Protein AF-A0A4R2FDM8-F1 (afdb_monomer_lite)

pLDDT: mean 83.02, std 15.85, range [23.86, 98.38]

Organism: NCBI:txid552357

Sequence (326 aa):
MRVVHFGVEFAPSISSRLNMTLAYHEELVYHANFDEIKNDFCYARYLIFSASNIPNDKVHFFNNTFKKTDDLTHTIDNIKTQQLKSAFKILYAIFDKIAYFISHFFNLNDIDKDKQISFENLFKKPNSGKGNKEWKPHDKLKDSKNQFIHALFYILKDLRDIKDQESVSDWLNPDLVKICEIRNYIEHRSFKIIDSLYSDLVFSEVIQQNEIRHLTDKRKKYNCELIALYPEVNKQKGTDKHIELIEKKEQLEKQIQHIDNQLYEKEKCSKHTLIMSDKDFTTQLMTLAELVRNSIIYLSFSIEFDEQKKPPKDERLVWHREVPRK

InterPro domains:
  IPR040826 LA2681-like HEPN domain [PF18733] (27-218)

Radius of gyration: 28.69 Å; chains: 1; bounding box: 82×40×85 Å

Secondary structure (DSSP, 8-state):
------S-------EEE--TTS-HHHHTHHHHHHHHHHHHHHHHHHHHHHHHTS-TT---GGGGGS-----SS-B--SHHHHHHHHHHHHHHHHHHHHHHHHHHHTT-S-GGGGGG--TTTTTBPPP-STT--S--B-HHHHT---HHHHHHHHHHHHHS--TTSS-GGGTS-HHHHHHHHHHHHHHHSEEEEE-GGGHHHHT--HHHHHHHHHHHHHHHHHHHHHHHHHHHHHHTTTSHHHHHHHHHHHHHHHHHHHHHHHHHHHHHHHTTEEEEEHHHHHHHHHHHHHHHHHHHHHHHHHHHHHHTTS-S--SS-EEE--PPP-

Foldseek 3Di:
DPPDPPDLPDQAFFWDFDDPVDDPCRVCVLVVLLVVLVVLLVQLVVLLVVLVPDDLPDADPVNVPDDDDDPVQQFSDHPSVVSLLSSLLSLQVSLQSLQLSCCVLVVQDDPVCSVVGGNLCSQFDPDPDPDDPAGDGRPCLVPDPQVLSVVSVVLSVLLDQNPRDPGCVVVRDPLNPVSVVQNCCSPPFAETAHAPVCVCVNPVCVVVVVVLVVLVVVLVVLVVVLVVLVVVLVVQPPHPVNVVSVVVNVVSVVSNVVSVVVNVVVVVVVVRYDYYYPVSSSVSSVVSSVSSSSSSNSSSSSSNVVSVVPDPDDVGDIDRDDDDDD

Structure (mmCIF, N/CA/C/O backbone):
data_AF-A0A4R2FDM8-F1
#
_entry.id   AF-A0A4R2FDM8-F1
#
loop_
_atom_site.group_PDB
_atom_site.id
_atom_site.type_symbol
_atom_site.label_atom_id
_atom_site.label_alt_id
_atom_site.label_comp_id
_atom_site.label_asym_id
_atom_site.label_entity_id
_atom_site.label_seq_id
_atom_site.pdbx_PDB_ins_code
_atom_site.Cartn_x
_atom_site.Cartn_y
_atom_site.Cartn_z
_atom_site.occupancy
_atom_site.B_iso_or_equiv
_atom_site.auth_seq_id
_atom_site.auth_comp_id
_atom_site.auth_asym_id
_atom_site.auth_atom_id
_atom_site.pdbx_PDB_model_num
ATOM 1 N N . MET A 1 1 ? 26.409 -4.326 3.415 1.00 39.66 1 MET A N 1
ATOM 2 C CA . MET A 1 1 ? 25.704 -4.685 2.164 1.00 39.66 1 MET A CA 1
ATOM 3 C C . MET A 1 1 ? 26.612 -4.293 1.003 1.00 39.66 1 MET A C 1
ATOM 5 O O . MET A 1 1 ? 26.918 -3.114 0.885 1.00 39.66 1 MET A O 1
ATOM 9 N N . ARG A 1 2 ? 27.153 -5.249 0.232 1.00 23.86 2 ARG A N 1
ATOM 10 C CA . ARG A 1 2 ? 27.947 -4.920 -0.968 1.00 23.86 2 ARG A CA 1
ATOM 11 C C . ARG A 1 2 ? 27.045 -4.132 -1.922 1.00 23.86 2 ARG A C 1
ATOM 13 O O . ARG A 1 2 ? 25.928 -4.575 -2.185 1.00 23.86 2 ARG A O 1
ATOM 20 N N . VAL A 1 3 ? 27.516 -2.992 -2.427 1.00 29.84 3 VAL A N 1
ATOM 21 C CA . VAL A 1 3 ? 26.909 -2.311 -3.578 1.00 29.84 3 VAL A CA 1
ATOM 22 C C . VAL A 1 3 ? 27.165 -3.211 -4.782 1.00 29.84 3 VAL A C 1
ATOM 24 O O . VAL A 1 3 ? 28.154 -3.072 -5.488 1.00 29.84 3 VAL A O 1
ATOM 27 N N . VAL A 1 4 ? 26.346 -4.248 -4.932 1.00 31.62 4 VAL A N 1
ATOM 28 C CA . VAL A 1 4 ? 26.348 -5.072 -6.133 1.00 31.62 4 VAL A CA 1
ATOM 29 C C . VAL A 1 4 ? 25.353 -4.430 -7.087 1.00 31.62 4 VAL A C 1
ATOM 31 O O . VAL A 1 4 ? 24.189 -4.224 -6.725 1.00 31.62 4 VAL A O 1
ATOM 34 N N . HIS A 1 5 ? 25.830 -4.097 -8.283 1.00 35.66 5 HIS A N 1
ATOM 35 C CA . HIS A 1 5 ? 25.046 -3.661 -9.436 1.00 35.66 5 HIS A CA 1
ATOM 36 C C . HIS A 1 5 ? 24.093 -4.784 -9.887 1.00 35.66 5 HIS A C 1
ATOM 38 O O . HIS A 1 5 ? 24.281 -5.419 -10.916 1.00 35.66 5 HIS A O 1
ATOM 44 N N . PHE A 1 6 ? 23.080 -5.115 -9.084 1.00 36.97 6 PHE A N 1
ATOM 45 C CA . PHE A 1 6 ? 22.094 -6.130 -9.445 1.00 36.97 6 PHE A CA 1
ATOM 46 C C . PHE A 1 6 ? 20.933 -5.502 -10.223 1.00 36.97 6 PHE A C 1
ATOM 48 O O . PHE A 1 6 ? 19.928 -5.102 -9.637 1.00 36.97 6 PHE A O 1
ATOM 55 N N . GLY A 1 7 ? 21.055 -5.527 -11.554 1.00 42.00 7 GLY A N 1
ATOM 56 C CA . GLY A 1 7 ? 19.956 -5.974 -12.419 1.00 42.00 7 GLY A CA 1
ATOM 57 C C . GLY A 1 7 ? 19.027 -4.927 -13.030 1.00 42.00 7 GLY A C 1
ATOM 58 O O . GLY A 1 7 ? 17.910 -5.291 -13.377 1.00 42.00 7 GLY A O 1
ATOM 59 N N . VAL A 1 8 ? 19.442 -3.665 -13.175 1.00 47.72 8 VAL A N 1
ATOM 60 C CA . VAL A 1 8 ? 18.603 -2.627 -13.815 1.00 47.72 8 VAL A CA 1
ATOM 61 C C . VAL A 1 8 ? 19.376 -1.783 -14.841 1.00 47.72 8 VAL A C 1
ATOM 63 O O . VAL A 1 8 ? 19.141 -0.589 -14.998 1.00 47.72 8 VAL A O 1
ATOM 66 N N . GLU A 1 9 ? 20.361 -2.380 -15.514 1.00 51.38 9 GLU A N 1
ATOM 67 C CA . GLU A 1 9 ? 21.297 -1.624 -16.364 1.00 51.38 9 GLU A CA 1
ATOM 68 C C . GLU A 1 9 ? 20.820 -1.424 -17.805 1.00 51.38 9 GLU A C 1
ATOM 70 O O . GLU A 1 9 ? 21.198 -0.440 -18.439 1.00 51.38 9 GLU A O 1
ATOM 75 N N . PHE A 1 10 ? 19.952 -2.290 -18.324 1.00 55.12 10 PHE A N 1
ATOM 76 C CA . PHE A 1 10 ? 19.554 -2.218 -19.726 1.00 55.12 10 PHE A CA 1
ATOM 77 C C . PHE A 1 10 ? 18.147 -1.638 -19.848 1.00 55.12 10 PHE A C 1
ATOM 79 O O . PHE A 1 10 ? 17.150 -2.296 -19.547 1.00 55.12 10 PHE A O 1
ATOM 86 N N . ALA A 1 11 ? 18.079 -0.374 -20.279 1.00 60.00 11 ALA A N 1
ATOM 87 C CA . ALA A 1 11 ? 16.902 0.080 -21.003 1.00 60.00 11 ALA A CA 1
ATOM 88 C C . ALA A 1 11 ? 16.868 -0.717 -22.320 1.00 60.00 11 ALA A C 1
ATOM 90 O O . ALA A 1 11 ? 17.890 -0.740 -23.015 1.00 60.00 11 ALA A O 1
ATOM 91 N N . PRO A 1 12 ? 15.765 -1.406 -22.636 1.00 65.38 12 PRO A N 1
ATOM 92 C CA . PRO A 1 12 ? 15.659 -2.164 -23.875 1.00 65.38 12 PRO A CA 1
ATOM 93 C C . PRO A 1 12 ? 15.742 -1.217 -25.078 1.00 65.38 12 PRO A C 1
ATOM 95 O O . PRO A 1 12 ? 15.349 -0.047 -24.997 1.00 65.38 12 PRO A O 1
ATOM 98 N N . SER A 1 13 ? 16.281 -1.713 -26.189 1.00 70.38 13 SER A N 1
ATOM 99 C CA . SER A 1 13 ? 16.352 -0.949 -27.436 1.00 70.38 13 SER A CA 1
ATOM 100 C C . SER A 1 13 ? 14.958 -0.872 -28.046 1.00 70.38 13 SER A C 1
ATOM 102 O O . SER A 1 13 ? 14.434 -1.879 -28.508 1.00 70.38 13 SER A O 1
ATOM 104 N N . ILE A 1 14 ? 14.354 0.316 -28.063 1.00 78.75 14 ILE A N 1
ATOM 105 C CA . ILE A 1 14 ? 12.998 0.512 -28.586 1.00 78.75 14 ILE A CA 1
ATOM 106 C C . ILE A 1 14 ? 13.094 1.011 -30.025 1.00 78.75 14 ILE A C 1
ATOM 108 O O . ILE A 1 14 ? 13.711 2.041 -30.300 1.00 78.75 14 ILE A O 1
ATOM 112 N N . SER A 1 15 ? 12.478 0.283 -30.954 1.00 73.06 15 SER A N 1
ATOM 113 C CA . SER A 1 15 ? 12.332 0.714 -32.341 1.00 73.06 15 SER A CA 1
ATOM 114 C C . SER A 1 15 ? 11.014 1.464 -32.531 1.00 73.06 15 SER A C 1
ATOM 116 O O . SER A 1 15 ? 9.931 0.992 -32.162 1.00 73.06 15 SER A O 1
ATOM 118 N N . SER A 1 16 ? 11.090 2.642 -33.144 1.00 71.25 16 SER A N 1
ATOM 119 C CA . SER A 1 16 ? 9.922 3.441 -33.509 1.00 71.25 16 SER A CA 1
ATOM 120 C C . SER A 1 16 ? 9.991 3.862 -34.975 1.00 71.25 16 SER A C 1
ATOM 122 O O . SER A 1 16 ? 11.053 3.902 -35.605 1.00 71.25 16 SER A O 1
ATOM 124 N N . ARG A 1 17 ? 8.818 4.127 -35.558 1.00 71.12 17 ARG A N 1
ATOM 125 C CA . ARG A 1 17 ? 8.734 4.737 -36.888 1.00 71.12 17 ARG A CA 1
ATOM 126 C C . ARG A 1 17 ? 9.126 6.205 -36.768 1.00 71.12 17 ARG A C 1
ATOM 128 O O . ARG A 1 17 ? 8.682 6.868 -35.833 1.00 71.12 17 ARG A O 1
ATOM 135 N N . LEU A 1 18 ? 9.902 6.704 -37.731 1.00 72.19 18 LEU A N 1
ATOM 136 C CA . LEU A 1 18 ? 10.259 8.119 -37.782 1.00 72.19 18 LEU A CA 1
ATOM 137 C C . LEU A 1 18 ? 8.984 8.970 -37.819 1.00 72.19 18 LEU A C 1
ATOM 139 O O . LEU A 1 18 ? 8.158 8.816 -38.723 1.00 72.19 18 LEU A O 1
ATOM 143 N N . ASN A 1 19 ? 8.840 9.865 -36.846 1.00 81.06 19 ASN A N 1
ATOM 144 C CA . ASN A 1 19 ? 7.733 10.802 -36.789 1.00 81.06 19 ASN A CA 1
ATOM 145 C C . ASN A 1 19 ? 8.266 12.227 -36.615 1.00 81.06 19 ASN A C 1
ATOM 147 O O . ASN A 1 19 ? 8.550 12.663 -35.506 1.00 81.06 19 ASN A O 1
ATOM 151 N N . MET A 1 20 ? 8.341 12.960 -37.727 1.00 85.25 20 MET A N 1
ATOM 152 C CA . MET A 1 20 ? 8.878 14.325 -37.778 1.00 85.25 20 MET A CA 1
ATOM 153 C C . MET A 1 20 ? 8.032 15.360 -37.020 1.00 85.25 20 MET A C 1
ATOM 155 O O . MET A 1 20 ? 8.456 16.506 -36.902 1.00 85.25 20 MET A O 1
ATOM 159 N N . THR A 1 21 ? 6.835 14.996 -36.540 1.00 89.81 21 THR A N 1
ATOM 160 C CA . THR A 1 21 ? 6.026 15.888 -35.697 1.00 89.81 21 THR A CA 1
ATOM 161 C C . THR A 1 21 ? 6.443 15.853 -34.231 1.00 89.81 21 THR A C 1
ATOM 163 O O . THR A 1 21 ? 6.009 16.721 -33.483 1.00 89.81 21 THR A O 1
ATOM 166 N N . LEU A 1 22 ? 7.213 14.844 -33.808 1.00 88.06 22 LEU A N 1
ATOM 167 C CA . LEU A 1 22 ? 7.635 14.693 -32.419 1.00 88.06 22 LEU A CA 1
ATOM 168 C C . LEU A 1 22 ? 8.865 15.553 -32.135 1.00 88.06 22 LEU A C 1
ATOM 170 O O . LEU A 1 22 ? 9.823 15.584 -32.908 1.00 88.06 22 LEU A O 1
ATOM 174 N N . ALA A 1 23 ? 8.866 16.214 -30.982 1.00 88.00 23 ALA A N 1
ATOM 175 C CA . ALA A 1 23 ? 10.085 16.766 -30.422 1.00 88.00 23 ALA A CA 1
ATOM 176 C C . ALA A 1 23 ? 11.007 15.634 -29.939 1.00 88.00 23 ALA A C 1
ATOM 178 O O . ALA A 1 23 ? 10.564 14.548 -29.564 1.00 88.00 23 ALA A O 1
ATOM 179 N N . TYR A 1 24 ? 12.309 15.916 -29.855 1.00 81.06 24 TYR A N 1
ATOM 180 C CA . TYR A 1 24 ? 13.318 14.929 -29.450 1.00 81.06 24 TYR A CA 1
ATOM 181 C C . TYR A 1 24 ? 12.999 14.226 -28.115 1.00 81.06 24 TYR A C 1
ATOM 183 O O . TYR A 1 24 ? 13.242 13.030 -27.962 1.00 81.06 24 TYR A O 1
ATOM 191 N N . HIS A 1 25 ? 12.439 14.947 -27.137 1.00 83.88 25 HIS A N 1
ATOM 192 C CA . HIS A 1 25 ? 12.073 14.356 -25.846 1.00 83.88 25 HIS A CA 1
ATOM 193 C C . HIS A 1 25 ? 10.831 13.452 -25.926 1.00 83.88 25 HIS A C 1
ATOM 195 O O . HIS A 1 25 ? 10.702 12.531 -25.125 1.00 83.88 25 HIS A O 1
ATOM 201 N N . GLU A 1 26 ? 9.927 13.691 -26.879 1.00 87.25 26 GLU A N 1
ATOM 202 C CA . GLU A 1 26 ? 8.724 12.877 -27.100 1.00 87.25 26 GLU A CA 1
ATOM 203 C C . GLU A 1 26 ? 9.080 11.572 -27.817 1.00 87.25 26 GLU A C 1
ATOM 205 O O . GLU A 1 26 ? 8.532 10.519 -27.499 1.00 87.25 26 GLU A O 1
ATOM 210 N N . GLU A 1 27 ? 10.069 11.605 -28.715 1.00 82.50 27 GLU A N 1
ATOM 211 C CA . GLU A 1 27 ? 10.614 10.400 -29.353 1.00 82.50 27 GLU A CA 1
ATOM 212 C C . GLU A 1 27 ? 11.243 9.429 -28.341 1.00 82.50 27 GLU A C 1
ATOM 214 O O . GLU A 1 27 ? 11.247 8.218 -28.558 1.00 82.50 27 GLU A O 1
ATOM 219 N N . LEU A 1 28 ? 11.774 9.953 -27.232 1.00 83.75 28 LEU A N 1
ATOM 220 C CA . LEU A 1 28 ? 12.438 9.183 -26.178 1.00 83.75 28 LEU A CA 1
ATOM 221 C C . LEU A 1 28 ? 11.567 8.986 -24.931 1.00 83.75 28 LEU A C 1
ATOM 223 O O . LEU A 1 28 ? 12.088 8.588 -23.889 1.00 83.75 28 LEU A O 1
ATOM 227 N N . VAL A 1 29 ? 10.254 9.226 -25.021 1.00 89.50 29 VAL A N 1
ATOM 228 C CA . VAL A 1 29 ? 9.347 9.215 -23.860 1.00 89.50 29 VAL A CA 1
ATOM 229 C C . VAL A 1 29 ? 9.411 7.908 -23.064 1.00 89.50 29 VAL A C 1
ATOM 231 O O . VAL A 1 29 ? 9.461 7.935 -21.836 1.00 89.50 29 VAL A O 1
ATOM 234 N N . TYR A 1 30 ? 9.496 6.758 -23.739 1.00 89.88 30 TYR A N 1
ATOM 235 C CA . TYR A 1 30 ? 9.594 5.457 -23.074 1.00 89.88 30 TYR A CA 1
ATOM 236 C C . TYR A 1 30 ? 10.955 5.245 -22.407 1.00 89.88 30 TYR A C 1
ATOM 238 O O . TYR A 1 30 ? 11.021 4.703 -21.310 1.00 89.88 30 TYR A O 1
ATOM 246 N N . HIS A 1 31 ? 12.048 5.719 -23.005 1.00 87.25 31 HIS A N 1
ATOM 247 C CA . HIS A 1 31 ? 13.362 5.652 -22.363 1.00 87.25 31 HIS A CA 1
ATOM 248 C C . HIS A 1 31 ? 13.409 6.536 -21.114 1.00 87.25 31 HIS A C 1
ATOM 250 O O . HIS A 1 31 ? 13.829 6.076 -20.055 1.00 87.25 31 HIS A O 1
ATOM 256 N N . ALA A 1 32 ? 12.900 7.765 -21.221 1.00 88.81 32 ALA A N 1
ATOM 257 C CA . ALA A 1 32 ? 12.833 8.704 -20.109 1.00 88.81 32 ALA A CA 1
ATOM 258 C C . ALA A 1 32 ? 11.949 8.182 -18.962 1.00 88.81 32 ALA A C 1
ATOM 260 O O . ALA A 1 32 ? 12.365 8.223 -17.808 1.00 88.81 32 ALA A O 1
ATOM 261 N N . ASN A 1 33 ? 10.771 7.625 -19.270 1.00 92.75 33 ASN A N 1
ATOM 262 C CA . ASN A 1 33 ? 9.882 7.028 -18.268 1.00 92.75 33 ASN A CA 1
ATOM 263 C C . ASN A 1 33 ? 10.532 5.802 -17.595 1.00 92.75 33 ASN A C 1
ATOM 265 O O . ASN A 1 33 ? 10.481 5.648 -16.376 1.00 92.75 33 ASN A O 1
ATOM 269 N N . PHE A 1 34 ? 11.223 4.949 -18.361 1.00 92.25 34 PHE A N 1
ATOM 270 C CA . PHE A 1 34 ? 11.958 3.825 -17.777 1.00 92.25 34 PHE A CA 1
ATOM 271 C C . PHE A 1 34 ? 13.087 4.303 -16.851 1.00 92.25 34 PHE A C 1
ATOM 273 O O . PHE A 1 34 ? 13.264 3.756 -15.763 1.00 92.25 34 PHE A O 1
ATOM 280 N N . ASP A 1 35 ? 13.832 5.341 -17.238 1.00 91.06 35 ASP A N 1
ATOM 281 C CA . ASP A 1 35 ? 14.856 5.956 -16.388 1.00 91.06 35 ASP A CA 1
ATOM 282 C C . ASP A 1 35 ? 14.268 6.557 -15.105 1.00 91.06 35 ASP A C 1
ATOM 284 O O . ASP A 1 35 ? 14.857 6.388 -14.036 1.00 91.06 35 ASP A O 1
ATOM 288 N N . GLU A 1 36 ? 13.088 7.175 -15.175 1.00 94.62 36 GLU A N 1
ATOM 289 C CA . GLU A 1 36 ? 12.363 7.672 -14.003 1.00 94.62 36 GLU A CA 1
ATOM 290 C C . GLU A 1 36 ? 12.004 6.533 -13.034 1.00 94.62 36 GLU A C 1
ATOM 292 O O . GLU A 1 36 ? 12.318 6.614 -11.845 1.00 94.62 36 GLU A O 1
ATOM 297 N N . ILE A 1 37 ? 11.439 5.431 -13.542 1.00 96.31 37 ILE A N 1
ATOM 298 C CA . ILE A 1 37 ? 11.116 4.235 -12.745 1.00 96.31 37 ILE A CA 1
ATOM 299 C C . ILE A 1 37 ? 12.368 3.682 -12.045 1.00 96.31 37 ILE A C 1
ATOM 301 O O . ILE A 1 37 ? 12.338 3.359 -10.852 1.00 96.31 37 ILE A O 1
ATOM 305 N N . LYS A 1 38 ? 13.493 3.588 -12.766 1.00 94.12 38 LYS A N 1
ATOM 306 C CA . LYS A 1 38 ? 14.770 3.135 -12.193 1.00 94.12 38 LYS A CA 1
ATOM 307 C C . LYS A 1 38 ? 15.277 4.082 -11.114 1.00 94.12 38 LYS A C 1
ATOM 309 O O . LYS A 1 38 ? 15.738 3.623 -10.069 1.00 94.12 38 LYS A O 1
ATOM 314 N N . ASN A 1 39 ? 15.216 5.386 -11.369 1.00 95.44 39 ASN A N 1
ATOM 315 C CA . ASN A 1 39 ? 15.674 6.401 -10.435 1.00 95.44 39 ASN A CA 1
ATOM 316 C C . ASN A 1 39 ? 14.881 6.345 -9.124 1.00 95.44 39 ASN A C 1
ATOM 318 O O . ASN A 1 39 ? 15.485 6.319 -8.052 1.00 95.44 39 ASN A O 1
ATOM 322 N N . ASP A 1 40 ? 13.556 6.229 -9.202 1.00 97.81 40 ASP A N 1
ATOM 323 C CA . ASP A 1 40 ? 12.693 6.082 -8.029 1.00 97.81 40 ASP A CA 1
ATOM 324 C C . ASP A 1 40 ? 13.032 4.832 -7.217 1.00 97.81 40 ASP A C 1
ATOM 326 O O . ASP A 1 40 ? 13.159 4.894 -5.991 1.00 97.81 40 ASP A O 1
ATOM 330 N N . PHE A 1 41 ? 13.250 3.699 -7.892 1.00 97.75 41 PHE A N 1
ATOM 331 C CA . PHE A 1 41 ? 13.653 2.462 -7.228 1.00 97.75 41 PHE A CA 1
ATOM 332 C C . PHE A 1 41 ? 15.010 2.608 -6.522 1.00 97.75 41 PHE A C 1
ATOM 334 O O . PHE A 1 41 ? 15.168 2.215 -5.361 1.00 97.75 41 PHE A O 1
ATOM 341 N N . CYS A 1 42 ? 15.994 3.211 -7.194 1.00 96.81 42 CYS A N 1
ATOM 342 C CA . CYS A 1 42 ? 17.309 3.497 -6.624 1.00 96.81 42 CYS A CA 1
ATOM 343 C C . CYS A 1 42 ? 17.217 4.440 -5.417 1.00 96.81 42 CYS A C 1
ATOM 345 O O . CYS A 1 42 ? 17.854 4.188 -4.391 1.00 96.81 42 CYS A O 1
ATOM 347 N N . TYR A 1 43 ? 16.397 5.488 -5.503 1.00 98.31 43 TYR A N 1
ATOM 348 C CA . TYR A 1 43 ? 16.192 6.431 -4.411 1.00 98.31 43 TYR A CA 1
ATOM 349 C C . TYR A 1 43 ? 15.503 5.776 -3.209 1.00 98.31 43 TYR A C 1
ATOM 351 O O . TYR A 1 43 ? 15.965 5.931 -2.077 1.00 98.31 43 TYR A O 1
ATOM 359 N N . ALA A 1 44 ? 14.467 4.963 -3.429 1.00 98.31 44 ALA A N 1
ATOM 360 C CA . ALA A 1 44 ? 13.825 4.208 -2.357 1.00 98.31 44 ALA A CA 1
ATOM 361 C C . ALA A 1 44 ? 14.815 3.269 -1.649 1.00 98.31 44 ALA A C 1
ATOM 363 O O . ALA A 1 44 ? 14.863 3.225 -0.419 1.00 98.31 44 ALA A O 1
ATOM 364 N N . ARG A 1 45 ? 15.675 2.575 -2.405 1.00 97.06 45 ARG A N 1
ATOM 365 C CA . ARG A 1 45 ? 16.750 1.749 -1.833 1.00 97.06 45 ARG A CA 1
ATOM 366 C C . ARG A 1 45 ? 17.751 2.563 -1.019 1.00 97.06 45 ARG A C 1
ATOM 368 O O . ARG A 1 45 ? 18.178 2.104 0.039 1.00 97.06 45 ARG A O 1
ATOM 375 N N . TYR A 1 46 ? 18.121 3.752 -1.492 1.00 97.81 46 TYR A N 1
ATOM 376 C CA . TYR A 1 46 ? 18.983 4.662 -0.744 1.00 97.81 46 TYR A CA 1
ATOM 377 C C . TYR A 1 46 ? 18.341 5.076 0.585 1.00 97.81 46 TYR A C 1
ATOM 379 O O . TYR A 1 46 ? 19.009 5.029 1.616 1.00 97.81 46 TYR A O 1
ATOM 387 N N . LEU A 1 47 ? 17.047 5.409 0.591 1.00 98.12 47 LEU A N 1
ATOM 388 C CA . LEU A 1 47 ? 16.313 5.736 1.815 1.00 98.12 47 LEU A CA 1
ATOM 389 C C . LEU A 1 47 ? 16.302 4.565 2.805 1.00 98.12 47 LEU A C 1
ATOM 391 O O . LEU A 1 47 ? 16.589 4.772 3.982 1.00 98.12 47 LEU A O 1
ATOM 395 N N . ILE A 1 48 ? 16.039 3.341 2.333 1.00 97.62 48 ILE A N 1
ATOM 396 C CA . ILE A 1 48 ? 16.077 2.124 3.164 1.00 97.62 48 ILE A CA 1
ATOM 397 C C . ILE A 1 48 ? 17.467 1.929 3.769 1.00 97.62 48 ILE A C 1
ATOM 399 O O . ILE A 1 48 ? 17.602 1.717 4.976 1.00 97.62 48 ILE A O 1
ATOM 403 N N . PHE A 1 49 ? 18.512 2.029 2.946 1.00 96.88 49 PHE A N 1
ATOM 404 C CA . PHE A 1 49 ? 19.892 1.883 3.398 1.00 96.88 49 PHE A CA 1
ATOM 405 C C . PHE A 1 49 ? 20.268 2.959 4.421 1.00 96.88 49 PHE A C 1
ATOM 407 O O . PHE A 1 49 ? 20.807 2.642 5.479 1.00 96.88 49 PHE A O 1
ATOM 414 N N . SER A 1 50 ? 19.951 4.223 4.130 1.00 96.19 50 SER A N 1
ATOM 415 C CA . SER A 1 50 ? 20.218 5.351 5.022 1.00 96.19 50 SER A CA 1
ATOM 416 C C . SER A 1 50 ? 19.538 5.144 6.372 1.00 96.19 50 SER A C 1
ATOM 418 O O . SER A 1 50 ? 20.212 5.244 7.393 1.00 96.19 50 SER A O 1
ATOM 420 N N . ALA A 1 51 ? 18.256 4.777 6.377 1.00 95.56 51 ALA A N 1
ATOM 421 C CA . ALA A 1 51 ? 17.486 4.518 7.587 1.00 95.56 51 ALA A CA 1
ATOM 422 C C . ALA A 1 51 ? 18.012 3.317 8.388 1.00 95.56 51 ALA A C 1
ATOM 424 O O . ALA A 1 51 ? 18.015 3.345 9.618 1.00 95.56 51 ALA A O 1
ATOM 425 N N . SER A 1 52 ? 18.497 2.271 7.713 1.00 93.12 52 SER A N 1
ATOM 426 C CA . SER A 1 52 ? 19.047 1.076 8.375 1.00 93.12 52 SER A CA 1
ATOM 427 C C . SER A 1 52 ? 20.282 1.387 9.224 1.00 93.12 52 SER A C 1
ATOM 429 O O . SER A 1 52 ? 20.551 0.687 10.195 1.00 93.12 52 SER A O 1
ATOM 431 N N . ASN A 1 53 ? 21.006 2.459 8.894 1.00 93.75 53 ASN A N 1
ATOM 432 C CA . ASN A 1 53 ? 22.179 2.911 9.642 1.00 93.75 53 ASN A CA 1
ATOM 433 C C . ASN A 1 53 ? 21.828 3.861 10.803 1.00 93.75 53 ASN A C 1
ATOM 435 O O . ASN A 1 53 ? 22.728 4.377 11.465 1.00 93.75 53 ASN A O 1
ATOM 439 N N . ILE A 1 54 ? 20.540 4.126 11.047 1.00 93.50 54 ILE A N 1
ATOM 440 C CA . ILE A 1 54 ? 20.070 5.028 12.101 1.00 93.50 54 ILE A CA 1
ATOM 441 C C . ILE A 1 54 ? 19.526 4.193 13.277 1.00 93.50 54 ILE A C 1
ATOM 443 O O . ILE A 1 54 ? 18.615 3.377 13.085 1.00 93.50 54 ILE A O 1
ATOM 447 N N . PRO A 1 55 ? 20.055 4.382 14.501 1.00 92.56 55 PRO A N 1
ATOM 448 C CA . PRO A 1 55 ? 19.496 3.780 15.712 1.00 92.56 55 PRO A CA 1
ATOM 449 C C . PRO A 1 55 ? 18.053 4.231 15.990 1.00 92.56 55 PRO A C 1
ATOM 451 O O . PRO A 1 55 ? 17.667 5.349 15.639 1.00 92.56 55 PRO A O 1
ATOM 454 N N . ASN A 1 56 ? 17.251 3.380 16.634 1.00 90.06 56 ASN A N 1
ATOM 455 C CA . ASN A 1 56 ? 15.843 3.678 16.939 1.00 90.06 56 ASN A CA 1
ATOM 456 C C . ASN A 1 56 ? 15.694 4.886 17.883 1.00 90.06 56 ASN A C 1
ATOM 458 O O . ASN A 1 56 ? 14.815 5.717 17.686 1.00 90.06 56 ASN A O 1
ATOM 462 N N . ASP A 1 57 ? 16.604 5.037 18.841 1.00 88.38 57 ASP A N 1
ATOM 463 C CA . ASP A 1 57 ? 16.651 6.110 19.841 1.00 88.38 57 ASP A CA 1
ATOM 464 C C . ASP A 1 57 ? 17.317 7.403 19.336 1.00 88.38 57 ASP A C 1
ATOM 466 O O . ASP A 1 57 ? 17.386 8.407 20.050 1.00 88.38 57 ASP A O 1
ATOM 470 N N . LYS A 1 58 ? 17.817 7.418 18.092 1.00 89.69 58 LYS A N 1
ATOM 471 C CA . LYS A 1 58 ? 18.529 8.578 17.559 1.00 89.69 58 LYS A CA 1
ATOM 472 C C . LYS A 1 58 ? 17.590 9.776 17.431 1.00 89.69 58 LYS A C 1
ATOM 474 O O . LYS A 1 58 ? 16.687 9.787 16.593 1.00 89.69 58 LYS A O 1
ATOM 479 N N . VAL A 1 59 ? 17.876 10.830 18.190 1.00 85.81 59 VAL A N 1
ATOM 480 C CA . VAL A 1 59 ? 17.202 12.127 18.055 1.00 85.81 59 VAL A CA 1
ATOM 481 C C . VAL A 1 59 ? 17.797 12.888 16.868 1.00 85.81 59 VAL A C 1
ATOM 483 O O . VAL A 1 59 ? 19.009 13.102 16.795 1.00 85.81 59 VAL A O 1
ATOM 486 N N . HIS A 1 60 ? 16.945 13.295 15.926 1.00 85.38 60 HIS A N 1
ATOM 487 C CA . HIS A 1 60 ? 17.317 14.130 14.784 1.00 85.38 60 HIS A CA 1
ATOM 488 C C . HIS A 1 60 ? 16.756 15.548 14.954 1.00 85.38 60 HIS A C 1
ATOM 490 O O . HIS A 1 60 ? 15.740 15.731 15.619 1.00 85.38 60 HIS A O 1
ATOM 496 N N . PHE A 1 61 ? 17.353 16.553 14.300 1.00 86.06 61 PHE A N 1
ATOM 497 C CA . PHE A 1 61 ? 16.821 17.927 14.304 1.00 86.06 61 PHE A CA 1
ATOM 498 C C . PHE A 1 61 ? 15.335 17.971 13.912 1.00 86.06 61 PHE A C 1
ATOM 500 O O . PHE A 1 61 ? 14.544 18.664 14.542 1.00 86.06 61 PHE A O 1
ATOM 507 N N . PHE A 1 62 ? 14.951 17.143 12.935 1.00 82.88 62 PHE A N 1
ATOM 508 C CA . PHE A 1 62 ? 13.563 16.928 12.509 1.00 82.88 62 PHE A CA 1
ATOM 509 C C . PHE A 1 62 ? 12.604 16.665 13.683 1.00 82.88 62 PHE A C 1
ATOM 511 O O . PHE A 1 62 ? 11.518 17.237 13.714 1.00 82.88 62 PHE A O 1
ATOM 518 N N . ASN A 1 63 ? 13.009 15.865 14.676 1.00 83.94 63 ASN A N 1
ATOM 519 C CA . ASN A 1 63 ? 12.180 15.547 15.840 1.00 83.94 63 ASN A CA 1
ATOM 520 C C . ASN A 1 63 ? 11.835 16.785 16.676 1.00 83.94 63 ASN A C 1
ATOM 522 O O . ASN A 1 63 ? 10.767 16.817 17.274 1.00 83.94 63 ASN A O 1
ATOM 526 N N . ASN A 1 64 ? 12.712 17.789 16.689 1.00 84.19 64 ASN A N 1
ATOM 527 C CA . ASN A 1 64 ? 12.569 18.997 17.502 1.00 84.19 64 ASN A CA 1
ATOM 528 C C . ASN A 1 64 ? 11.915 20.156 16.740 1.00 84.19 64 ASN A C 1
ATOM 530 O O . ASN A 1 64 ? 11.803 21.257 17.274 1.00 84.19 64 ASN A O 1
ATOM 534 N N . THR A 1 65 ? 11.482 19.931 15.497 1.00 86.56 65 THR A N 1
ATOM 535 C CA . THR A 1 65 ? 10.804 20.964 14.700 1.00 86.56 65 THR A CA 1
ATOM 536 C C . THR A 1 65 ? 9.382 21.258 15.188 1.00 86.56 65 THR A C 1
ATOM 538 O O . THR A 1 65 ? 8.826 22.294 14.833 1.00 86.56 65 THR A O 1
ATOM 541 N N . PHE A 1 66 ? 8.801 20.390 16.028 1.00 83.31 66 PHE A N 1
ATOM 542 C CA . PHE A 1 66 ? 7.509 20.601 16.684 1.00 83.31 66 PHE A CA 1
ATOM 543 C C . PHE A 1 66 ? 7.376 19.757 17.966 1.00 83.31 66 PHE A C 1
ATOM 545 O O . PHE A 1 66 ? 8.131 18.810 18.184 1.00 83.31 66 PHE A O 1
ATOM 552 N N . LYS A 1 67 ? 6.407 20.098 18.829 1.00 86.56 67 LYS A N 1
ATOM 553 C CA . LYS A 1 67 ? 6.095 19.323 20.044 1.00 86.56 67 LYS A CA 1
ATOM 554 C C . LYS A 1 67 ? 5.274 18.086 19.692 1.00 86.56 67 LYS A C 1
ATOM 556 O O . LYS A 1 67 ? 4.278 18.199 18.983 1.00 86.56 67 LYS A O 1
ATOM 561 N N . LYS A 1 68 ? 5.652 16.936 20.241 1.00 83.69 68 LYS A N 1
ATOM 562 C CA . LYS A 1 68 ? 4.981 15.657 19.993 1.00 83.69 68 LYS A CA 1
ATOM 563 C C . LYS A 1 68 ? 4.152 15.228 21.199 1.00 83.69 68 LYS A C 1
ATOM 565 O O . LYS A 1 68 ? 4.524 15.507 22.337 1.00 83.69 68 LYS A O 1
ATOM 570 N N . THR A 1 69 ? 3.028 14.572 20.933 1.00 86.62 69 THR A N 1
ATOM 571 C CA . THR A 1 69 ? 2.192 13.949 21.964 1.00 86.62 69 THR A CA 1
ATOM 572 C C . THR A 1 69 ? 2.768 12.586 22.315 1.00 86.62 69 THR A C 1
ATOM 574 O O . THR A 1 69 ? 3.005 11.785 21.414 1.00 86.62 69 THR A O 1
ATOM 577 N N . ASP A 1 70 ? 2.962 12.332 23.606 1.00 85.81 70 ASP A N 1
ATOM 578 C CA . ASP A 1 70 ? 3.273 10.998 24.111 1.00 85.81 70 ASP A CA 1
ATOM 579 C C . ASP A 1 70 ? 1.968 10.231 24.343 1.00 85.81 70 ASP A C 1
ATOM 581 O O . ASP A 1 70 ? 1.102 10.658 25.108 1.00 85.81 70 ASP A O 1
ATOM 585 N N . ASP A 1 71 ? 1.810 9.129 23.624 1.00 85.88 71 ASP A N 1
ATOM 586 C CA . ASP A 1 71 ? 0.661 8.231 23.690 1.00 85.88 71 ASP A CA 1
ATOM 587 C C . ASP A 1 71 ? 1.014 6.877 24.323 1.00 85.88 71 ASP A C 1
ATOM 589 O O . ASP A 1 71 ? 0.222 5.939 24.230 1.00 85.88 71 ASP A O 1
ATOM 593 N N . LEU A 1 72 ? 2.198 6.775 24.944 1.00 85.38 72 LEU A N 1
ATOM 594 C CA . LEU A 1 72 ? 2.730 5.582 25.606 1.00 85.38 72 LEU A CA 1
ATOM 595 C C . LEU A 1 72 ? 2.943 4.377 24.678 1.00 85.38 72 LEU A C 1
ATOM 597 O O . LEU A 1 72 ? 3.197 3.268 25.143 1.00 85.38 72 LEU A O 1
ATOM 601 N N . THR A 1 73 ? 2.890 4.573 23.358 1.00 84.25 73 THR A N 1
ATOM 602 C CA . THR A 1 73 ? 3.133 3.490 22.391 1.00 84.25 73 THR A CA 1
ATOM 603 C C . THR A 1 73 ? 4.617 3.246 22.122 1.00 84.25 73 THR A C 1
ATOM 605 O O . THR A 1 73 ? 4.952 2.341 21.365 1.00 84.25 73 THR A O 1
ATOM 608 N N . HIS A 1 74 ? 5.517 4.058 22.691 1.00 85.31 74 HIS A N 1
ATOM 609 C CA . HIS A 1 74 ? 6.956 4.021 22.398 1.00 85.31 74 HIS A CA 1
ATOM 610 C C . HIS A 1 74 ? 7.253 4.053 20.884 1.00 85.31 74 HIS A C 1
ATOM 612 O O . HIS A 1 74 ? 8.139 3.360 20.377 1.00 85.31 74 HIS A O 1
ATOM 618 N N . THR A 1 75 ? 6.477 4.857 20.147 1.00 90.12 75 THR A N 1
ATOM 619 C CA . THR A 1 75 ? 6.627 5.015 18.697 1.00 90.12 75 THR A CA 1
ATOM 620 C C . THR A 1 75 ? 8.001 5.588 18.352 1.00 90.12 75 THR A C 1
ATOM 622 O O . THR A 1 75 ? 8.413 6.627 18.865 1.00 90.12 75 THR A O 1
ATOM 625 N N . ILE A 1 76 ? 8.682 4.950 17.401 1.00 90.62 76 ILE A N 1
ATOM 626 C CA . ILE A 1 76 ? 9.900 5.467 16.788 1.00 90.62 76 ILE A CA 1
ATOM 627 C C . ILE A 1 76 ? 9.488 6.566 15.804 1.00 90.62 76 ILE A C 1
ATOM 629 O O . ILE A 1 76 ? 8.935 6.322 14.728 1.00 90.62 76 ILE A O 1
ATOM 633 N N . ASP A 1 77 ? 9.745 7.812 16.170 1.00 86.69 77 ASP A N 1
ATOM 634 C CA . ASP A 1 77 ? 9.201 8.987 15.484 1.00 86.69 77 ASP A CA 1
ATOM 635 C C . ASP A 1 77 ? 10.285 9.903 14.886 1.00 86.69 77 ASP A C 1
ATOM 637 O O . ASP A 1 77 ? 10.067 11.097 14.650 1.00 86.69 77 ASP A O 1
ATOM 641 N N . ASN A 1 78 ? 11.473 9.345 14.662 1.00 90.00 78 ASN A N 1
ATOM 642 C CA . ASN A 1 78 ? 12.631 10.032 14.109 1.00 90.00 78 ASN A CA 1
ATOM 643 C C . ASN A 1 78 ? 12.719 9.936 12.581 1.00 90.00 78 ASN A C 1
ATOM 645 O O . ASN A 1 78 ? 11.861 9.387 11.889 1.00 90.00 78 ASN A O 1
ATOM 649 N N . ILE A 1 79 ? 13.790 10.512 12.035 1.00 92.44 79 ILE A N 1
ATOM 650 C CA . ILE A 1 79 ? 14.012 10.559 10.588 1.00 92.44 79 ILE A CA 1
ATOM 651 C C . ILE A 1 79 ? 14.068 9.157 9.952 1.00 92.44 79 ILE A C 1
ATOM 653 O O . ILE A 1 79 ? 13.676 9.014 8.795 1.00 92.44 79 ILE A O 1
ATOM 657 N N . LYS A 1 80 ? 14.466 8.118 10.705 1.00 93.62 80 LYS A N 1
ATOM 658 C CA . LYS A 1 80 ? 14.492 6.723 10.241 1.00 93.62 80 LYS A CA 1
ATOM 659 C C . LYS A 1 80 ? 13.113 6.290 9.767 1.00 93.62 80 LYS A C 1
ATOM 661 O O . LYS A 1 80 ? 12.962 5.842 8.633 1.00 93.62 80 LYS A O 1
ATOM 666 N N . THR A 1 81 ? 12.095 6.442 10.613 1.00 93.88 81 THR A N 1
ATOM 667 C CA . THR A 1 81 ? 10.749 5.964 10.275 1.00 93.88 81 THR A CA 1
ATOM 668 C C . THR A 1 81 ? 10.139 6.767 9.141 1.00 93.88 81 THR A C 1
ATOM 670 O O . THR A 1 81 ? 9.466 6.194 8.286 1.00 93.88 81 THR A O 1
ATOM 673 N N . GLN A 1 82 ? 10.459 8.056 9.041 1.00 93.75 82 GLN A N 1
ATOM 674 C CA . GLN A 1 82 ? 10.045 8.871 7.905 1.00 93.75 82 GLN A CA 1
ATOM 675 C C . GLN A 1 82 ? 10.707 8.438 6.587 1.00 93.75 82 GLN A C 1
ATOM 677 O O . GLN A 1 82 ? 10.028 8.381 5.559 1.00 93.75 82 GLN A O 1
ATOM 682 N N . GLN A 1 83 ? 11.999 8.096 6.599 1.00 96.38 83 GLN A N 1
ATOM 683 C CA . GLN A 1 83 ? 12.704 7.569 5.428 1.00 96.38 83 GLN A CA 1
ATOM 684 C C . GLN A 1 83 ? 12.128 6.219 4.984 1.00 96.38 83 GLN A C 1
ATOM 686 O O . GLN A 1 83 ? 11.836 6.055 3.801 1.00 96.38 83 GLN A O 1
ATOM 691 N N . LEU A 1 84 ? 11.878 5.291 5.915 1.00 97.12 84 LEU A N 1
ATOM 692 C CA . LEU A 1 84 ? 11.289 3.986 5.594 1.00 97.12 84 LEU A CA 1
ATOM 693 C C . LEU A 1 84 ? 9.858 4.116 5.038 1.00 97.12 84 LEU A C 1
ATOM 695 O O . LEU A 1 84 ? 9.547 3.519 4.010 1.00 97.12 84 LEU A O 1
ATOM 699 N N . LYS A 1 85 ? 8.996 4.948 5.646 1.00 97.19 85 LYS A N 1
ATOM 700 C CA . LYS A 1 85 ? 7.639 5.217 5.121 1.00 97.19 85 LYS A CA 1
ATOM 701 C C . LYS A 1 85 ? 7.676 5.888 3.746 1.00 97.19 85 LYS A C 1
ATOM 703 O O . LYS A 1 85 ? 6.824 5.622 2.903 1.00 97.19 85 LYS A O 1
ATOM 708 N N . SER A 1 86 ? 8.652 6.764 3.508 1.00 97.69 86 SER A N 1
ATOM 709 C CA . SER A 1 86 ? 8.834 7.410 2.202 1.00 97.69 86 SER A CA 1
ATOM 710 C C . SER A 1 86 ? 9.289 6.406 1.145 1.00 97.69 86 SER A C 1
ATOM 712 O O . SER A 1 86 ? 8.711 6.379 0.063 1.00 97.69 86 SER A O 1
ATOM 714 N N . ALA A 1 87 ? 10.239 5.528 1.479 1.00 98.38 87 ALA A N 1
ATOM 715 C CA . ALA A 1 87 ? 10.657 4.439 0.604 1.00 98.38 87 ALA A CA 1
ATOM 716 C C . ALA A 1 87 ? 9.485 3.512 0.254 1.00 98.38 87 ALA A C 1
ATOM 718 O O . ALA A 1 87 ? 9.303 3.187 -0.915 1.00 98.38 87 ALA A O 1
ATOM 719 N N . PHE A 1 88 ? 8.654 3.155 1.239 1.00 97.69 88 PHE A N 1
ATOM 720 C CA . PHE A 1 88 ? 7.464 2.329 1.029 1.00 97.69 88 PHE A CA 1
ATOM 721 C C . PHE A 1 88 ? 6.511 2.949 -0.005 1.00 97.69 88 PHE A C 1
ATOM 723 O O . PHE A 1 88 ? 6.121 2.285 -0.963 1.00 97.69 88 PHE A O 1
ATOM 730 N N . LYS A 1 89 ? 6.177 4.238 0.150 1.00 97.62 89 LYS A N 1
ATOM 731 C CA . LYS A 1 89 ? 5.306 4.962 -0.794 1.00 97.62 89 LYS A CA 1
ATOM 732 C C . LYS A 1 89 ? 5.893 5.017 -2.203 1.00 97.62 89 LYS A C 1
ATOM 734 O O . LYS A 1 89 ? 5.174 4.777 -3.165 1.00 97.62 89 LYS A O 1
ATOM 739 N N . ILE A 1 90 ? 7.191 5.310 -2.321 1.00 98.31 90 ILE A N 1
ATOM 740 C CA . ILE A 1 90 ? 7.876 5.371 -3.620 1.00 98.31 90 ILE A CA 1
ATOM 741 C C . ILE A 1 90 ? 7.825 4.006 -4.310 1.00 98.31 90 ILE A C 1
ATOM 743 O O . ILE A 1 90 ? 7.425 3.924 -5.466 1.00 98.31 90 ILE A O 1
ATOM 747 N N . LEU A 1 91 ? 8.164 2.932 -3.591 1.00 97.38 91 LEU A N 1
ATOM 748 C CA . LEU A 1 91 ? 8.108 1.572 -4.126 1.00 97.38 91 LEU A CA 1
ATOM 749 C C . LEU A 1 91 ? 6.701 1.202 -4.595 1.00 97.38 91 LEU A C 1
ATOM 751 O O . LEU A 1 91 ? 6.542 0.683 -5.694 1.00 97.38 91 LEU A O 1
ATOM 755 N N . TYR A 1 92 ? 5.675 1.508 -3.801 1.00 94.62 92 TYR A N 1
ATOM 756 C CA . TYR A 1 92 ? 4.301 1.201 -4.183 1.00 94.62 92 TYR A CA 1
ATOM 757 C C . TYR A 1 92 ? 3.856 1.986 -5.428 1.00 94.62 92 TYR A C 1
ATOM 759 O O . TYR A 1 92 ? 3.226 1.422 -6.320 1.00 94.62 92 TYR A O 1
ATOM 767 N N . ALA A 1 93 ? 4.220 3.268 -5.525 1.00 95.94 93 ALA A N 1
ATOM 768 C CA . ALA A 1 93 ? 3.877 4.116 -6.666 1.00 95.94 93 ALA A CA 1
ATOM 769 C C . ALA A 1 93 ? 4.504 3.637 -7.990 1.00 95.94 93 ALA A C 1
ATOM 771 O O . ALA A 1 93 ? 3.943 3.884 -9.059 1.00 95.94 93 ALA A O 1
ATOM 772 N N . ILE A 1 94 ? 5.634 2.918 -7.942 1.00 97.50 94 ILE A N 1
ATOM 773 C CA . ILE A 1 94 ? 6.275 2.360 -9.142 1.00 97.50 94 ILE A CA 1
ATOM 774 C C . ILE A 1 94 ? 5.344 1.390 -9.882 1.00 97.50 94 ILE A C 1
ATOM 776 O O . ILE A 1 94 ? 5.371 1.366 -11.111 1.00 97.50 94 ILE A O 1
ATOM 780 N N . PHE A 1 95 ? 4.480 0.638 -9.192 1.00 95.00 95 PHE A N 1
ATOM 781 C CA . PHE A 1 95 ? 3.530 -0.259 -9.862 1.00 95.00 95 PHE A CA 1
ATOM 782 C C . PHE A 1 95 ? 2.605 0.488 -10.828 1.00 95.00 95 PHE A C 1
ATOM 784 O O . PHE A 1 95 ? 2.433 0.062 -11.969 1.00 95.00 95 PHE A O 1
ATOM 791 N N . ASP A 1 96 ? 2.054 1.629 -10.411 1.00 94.44 96 ASP A N 1
ATOM 792 C CA . ASP A 1 96 ? 1.181 2.433 -11.271 1.00 94.44 96 ASP A CA 1
ATOM 793 C C . ASP A 1 96 ? 1.965 3.092 -12.420 1.00 94.44 96 ASP A C 1
ATOM 795 O O . ASP A 1 96 ? 1.453 3.175 -13.538 1.00 94.44 96 ASP A O 1
ATOM 799 N N . LYS A 1 97 ? 3.238 3.461 -12.207 1.00 96.00 97 LYS A N 1
ATOM 800 C CA . LYS A 1 97 ? 4.122 3.922 -13.296 1.00 96.00 97 LYS A CA 1
ATOM 801 C C . LYS A 1 97 ? 4.385 2.825 -14.329 1.00 96.00 97 LYS A C 1
ATOM 803 O O . LYS A 1 97 ? 4.312 3.086 -15.528 1.00 96.00 97 LYS A O 1
ATOM 808 N N . ILE A 1 98 ? 4.628 1.591 -13.880 1.00 96.12 98 ILE A N 1
ATOM 809 C CA . ILE A 1 98 ? 4.760 0.415 -14.754 1.00 96.12 98 ILE A CA 1
ATOM 810 C C . ILE A 1 98 ? 3.453 0.174 -15.520 1.00 96.12 98 ILE A C 1
ATOM 812 O O . ILE A 1 98 ? 3.487 -0.074 -16.723 1.00 96.12 98 ILE A O 1
ATOM 816 N N . ALA A 1 99 ? 2.297 0.290 -14.861 1.00 94.44 99 ALA A N 1
ATOM 817 C CA . ALA A 1 99 ? 0.998 0.134 -15.511 1.00 94.44 99 ALA A CA 1
ATOM 818 C C . ALA A 1 99 ? 0.782 1.161 -16.626 1.00 94.44 99 ALA A C 1
ATOM 820 O O . ALA A 1 99 ? 0.406 0.802 -17.743 1.00 94.44 99 ALA A O 1
ATOM 821 N N . TYR A 1 100 ? 1.070 2.431 -16.336 1.00 95.31 100 TYR A N 1
ATOM 822 C CA . TYR A 1 100 ? 0.998 3.508 -17.316 1.00 95.31 100 TYR A CA 1
ATOM 823 C C . TYR A 1 100 ? 1.945 3.263 -18.492 1.00 95.31 100 TYR A C 1
ATOM 825 O O . TYR A 1 100 ? 1.525 3.345 -19.648 1.00 95.31 100 TYR A O 1
ATOM 833 N N . PHE A 1 101 ? 3.192 2.874 -18.202 1.00 95.31 101 PHE A N 1
ATOM 834 C CA . PHE A 1 101 ? 4.176 2.516 -19.218 1.00 95.31 101 PHE A CA 1
ATOM 835 C C . PHE A 1 101 ? 3.640 1.434 -20.158 1.00 95.31 101 PHE A C 1
ATOM 837 O O . PHE A 1 101 ? 3.632 1.625 -21.370 1.00 95.31 101 PHE A O 1
ATOM 844 N N . ILE A 1 102 ? 3.182 0.304 -19.611 1.00 94.06 102 ILE A N 1
ATOM 845 C CA . ILE A 1 102 ? 2.705 -0.850 -20.387 1.00 94.06 102 ILE A CA 1
ATOM 846 C C . ILE A 1 102 ? 1.476 -0.473 -21.213 1.00 94.06 102 ILE A C 1
ATOM 848 O O . ILE A 1 102 ? 1.395 -0.832 -22.388 1.00 94.06 102 ILE A O 1
ATOM 852 N N . SER A 1 103 ? 0.532 0.267 -20.626 1.00 93.81 103 SER A N 1
ATOM 853 C CA . SER A 1 103 ? -0.682 0.692 -21.325 1.00 93.81 103 SER A CA 1
ATOM 854 C C . SER A 1 103 ? -0.362 1.492 -22.586 1.00 93.81 103 SER A C 1
ATOM 856 O O . SER A 1 103 ? -0.906 1.188 -23.647 1.00 93.81 103 SER A O 1
ATOM 858 N N . HIS A 1 104 ? 0.548 2.464 -22.492 1.00 92.75 104 HIS A N 1
ATOM 859 C CA . HIS A 1 104 ? 0.957 3.283 -23.636 1.00 92.75 104 HIS A CA 1
ATOM 860 C C . HIS A 1 104 ? 1.854 2.514 -24.606 1.00 92.75 104 HIS A C 1
ATOM 862 O O . HIS A 1 104 ? 1.579 2.489 -25.804 1.00 92.75 104 HIS A O 1
ATOM 868 N N . PHE A 1 105 ? 2.863 1.801 -24.102 1.00 91.44 105 PHE A N 1
ATOM 869 C CA . PHE A 1 105 ? 3.824 1.082 -24.940 1.00 91.44 105 PHE A CA 1
ATOM 870 C C . PHE A 1 105 ? 3.150 0.030 -25.837 1.00 91.44 105 PHE A C 1
ATOM 872 O O . PHE A 1 105 ? 3.423 -0.038 -27.034 1.00 91.44 105 PHE A O 1
ATOM 879 N N . PHE A 1 106 ? 2.210 -0.747 -25.288 1.00 90.62 106 PHE A N 1
ATOM 880 C CA . PHE A 1 106 ? 1.460 -1.761 -26.040 1.00 90.62 106 PHE 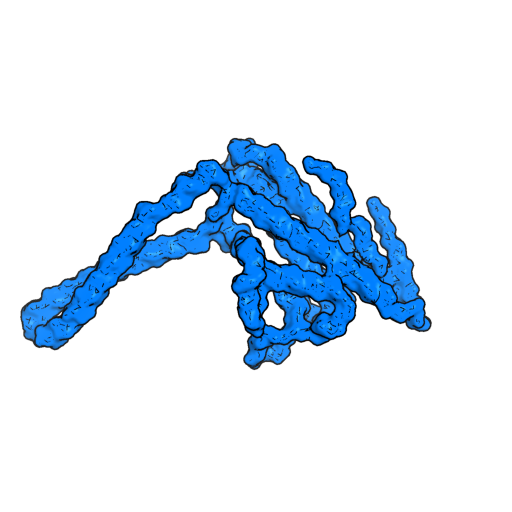A CA 1
ATOM 881 C C . PHE A 1 106 ? 0.143 -1.234 -26.642 1.00 90.62 106 PHE A C 1
ATOM 883 O O . PHE A 1 106 ? -0.639 -2.010 -27.206 1.00 90.62 106 PHE A O 1
ATOM 890 N N . ASN A 1 107 ? -0.118 0.076 -26.542 1.00 90.50 107 ASN A N 1
ATOM 891 C CA . ASN A 1 107 ? -1.356 0.727 -26.979 1.00 90.50 107 ASN A CA 1
ATOM 892 C C . ASN A 1 107 ? -2.611 -0.015 -26.486 1.00 90.50 107 ASN A C 1
ATOM 894 O O . ASN A 1 107 ? -3.486 -0.366 -27.281 1.00 90.50 107 ASN A O 1
ATOM 898 N N . LEU A 1 108 ? -2.668 -0.368 -25.201 1.00 90.00 108 LEU A N 1
ATOM 899 C CA . LEU A 1 108 ? -3.730 -1.218 -24.657 1.00 90.00 108 LEU A CA 1
ATOM 900 C C . LEU A 1 108 ? -5.099 -0.547 -24.729 1.00 90.00 108 LEU A C 1
ATOM 902 O O . LEU A 1 108 ? -6.062 -1.176 -25.166 1.00 90.00 108 LEU A O 1
ATOM 906 N N . ASN A 1 109 ? -5.149 0.733 -24.367 1.00 86.25 109 ASN A N 1
ATOM 907 C CA . ASN A 1 109 ? -6.366 1.524 -24.254 1.00 86.25 109 ASN A CA 1
ATOM 908 C C . ASN A 1 109 ? -6.262 2.829 -25.048 1.00 86.25 109 ASN A C 1
ATOM 910 O O . ASN A 1 109 ? -5.168 3.290 -25.367 1.00 86.25 109 ASN A O 1
ATOM 914 N N . ASP A 1 110 ? -7.418 3.427 -25.325 1.00 87.12 110 ASP A N 1
ATOM 915 C CA . ASP A 1 110 ? -7.515 4.786 -25.851 1.00 87.12 110 ASP A CA 1
ATOM 916 C C . ASP A 1 110 ? -7.018 5.811 -24.812 1.00 87.12 110 ASP A C 1
ATOM 918 O O . ASP A 1 110 ? -7.198 5.622 -23.607 1.00 87.12 110 ASP A O 1
ATOM 922 N N . ILE A 1 111 ? -6.431 6.917 -25.281 1.00 87.75 111 ILE A N 1
ATOM 923 C CA . ILE A 1 111 ? -5.794 7.950 -24.437 1.00 87.75 111 ILE A CA 1
ATOM 924 C C . ILE A 1 111 ? -6.793 8.606 -23.463 1.00 87.75 111 ILE A C 1
ATOM 926 O O . ILE A 1 111 ? -6.448 8.987 -22.346 1.00 87.75 111 ILE A O 1
ATOM 930 N N . ASP A 1 112 ? -8.071 8.711 -23.833 1.00 86.12 112 ASP A N 1
ATOM 931 C CA . ASP A 1 112 ? -9.120 9.270 -22.968 1.00 86.12 112 ASP A CA 1
ATOM 932 C C . ASP A 1 112 ? -9.367 8.432 -21.697 1.00 86.12 112 ASP A C 1
ATOM 934 O O . ASP A 1 112 ? -9.946 8.926 -20.721 1.00 86.12 112 ASP A O 1
ATOM 938 N N . LYS A 1 113 ? -8.884 7.184 -21.670 1.00 85.62 113 LYS A N 1
ATOM 939 C CA . LYS A 1 113 ? -8.982 6.267 -20.528 1.00 85.62 113 LYS A CA 1
ATOM 940 C C . LYS A 1 113 ? -7.779 6.329 -19.586 1.00 85.62 113 LYS A C 1
ATOM 942 O O . LYS A 1 113 ? -7.797 5.620 -18.581 1.00 85.62 113 LYS A O 1
ATOM 947 N N . ASP A 1 114 ? -6.801 7.208 -19.819 1.00 86.94 114 ASP A N 1
ATOM 948 C CA . ASP A 1 114 ? -5.567 7.290 -19.021 1.00 86.94 114 ASP A CA 1
ATOM 949 C C . ASP A 1 114 ? -5.807 7.432 -17.511 1.00 86.94 114 ASP A C 1
ATOM 951 O O . ASP A 1 114 ? -5.120 6.818 -16.698 1.00 86.94 114 ASP A O 1
ATOM 955 N N . LYS A 1 115 ? -6.855 8.165 -17.114 1.00 87.38 115 LYS A N 1
ATOM 956 C CA . LYS A 1 115 ? -7.229 8.363 -15.699 1.00 87.38 115 LYS A CA 1
ATOM 957 C C . LYS A 1 115 ? -7.652 7.082 -14.975 1.00 87.38 115 LYS A C 1
ATOM 959 O O . LYS A 1 115 ? -7.766 7.087 -13.753 1.00 87.38 115 LYS A O 1
ATOM 964 N N . GLN A 1 116 ? -7.968 6.024 -15.715 1.00 85.06 116 GLN A N 1
ATOM 965 C CA . GLN A 1 116 ? -8.395 4.734 -15.170 1.00 85.06 116 GLN A CA 1
ATOM 966 C C . GLN A 1 116 ? -7.231 3.744 -15.065 1.00 85.06 116 GLN A C 1
ATOM 968 O O . GLN A 1 116 ? -7.409 2.664 -14.492 1.00 85.06 116 GLN A O 1
ATOM 973 N N . ILE A 1 117 ? -6.061 4.097 -15.612 1.00 88.44 117 ILE A N 1
ATOM 974 C CA . ILE A 1 117 ? -4.885 3.241 -15.577 1.00 88.44 117 ILE A CA 1
ATOM 975 C C . ILE A 1 117 ? -4.360 3.189 -14.146 1.00 88.44 117 ILE A C 1
ATOM 977 O O . ILE A 1 117 ? -3.991 4.192 -13.542 1.00 88.44 117 ILE A O 1
ATOM 981 N N . SER A 1 118 ? -4.317 1.976 -13.628 1.00 89.19 118 SER A N 1
ATOM 982 C CA . SER A 1 118 ? -3.633 1.602 -12.402 1.00 89.19 118 SER A CA 1
ATOM 983 C C . SER A 1 118 ? -3.096 0.194 -12.594 1.00 89.19 118 SER A C 1
ATOM 985 O O . SER A 1 118 ? -3.568 -0.541 -13.470 1.00 89.19 118 SER A O 1
ATOM 987 N N . PHE A 1 119 ? -2.140 -0.216 -11.768 1.00 86.50 119 PHE A N 1
ATOM 988 C CA . PHE A 1 119 ? -1.618 -1.580 -11.827 1.00 86.50 119 PHE A CA 1
ATOM 989 C C . PHE A 1 119 ? -2.727 -2.620 -11.627 1.00 86.50 119 PHE A C 1
ATOM 991 O O . PHE A 1 119 ? -2.749 -3.639 -12.306 1.00 86.50 119 PHE A O 1
ATOM 998 N N . GLU A 1 120 ? -3.713 -2.303 -10.783 1.00 83.12 120 GLU A N 1
ATOM 999 C CA . GLU A 1 120 ? -4.912 -3.116 -10.546 1.00 83.12 120 GLU A CA 1
ATOM 1000 C C . GLU A 1 120 ? -5.786 -3.294 -11.794 1.00 83.12 120 GLU A C 1
ATOM 1002 O O . GLU A 1 120 ? -6.274 -4.391 -12.066 1.00 83.12 120 GLU A O 1
ATOM 1007 N N . ASN A 1 121 ? -5.983 -2.226 -12.565 1.00 84.56 121 ASN A N 1
ATOM 1008 C CA . ASN A 1 121 ? -6.877 -2.250 -13.718 1.00 84.56 121 ASN A CA 1
ATOM 1009 C C . ASN A 1 121 ? -6.176 -2.646 -15.022 1.00 84.56 121 ASN A C 1
ATOM 1011 O O . ASN A 1 121 ? -6.863 -2.917 -16.003 1.00 84.56 121 ASN A O 1
ATOM 1015 N N . LEU A 1 122 ? -4.840 -2.715 -15.045 1.00 88.25 122 LEU A N 1
ATOM 1016 C CA . LEU A 1 122 ? -4.039 -2.940 -16.254 1.00 88.25 122 LEU A CA 1
ATOM 1017 C C . LEU A 1 122 ? -4.467 -4.186 -17.045 1.00 88.25 122 LEU A C 1
ATOM 1019 O O . LEU A 1 122 ? -4.567 -4.152 -18.269 1.00 88.25 122 LEU A O 1
ATOM 1023 N N . PHE A 1 123 ? -4.734 -5.285 -16.338 1.00 88.12 123 PHE A N 1
ATOM 1024 C CA . PHE A 1 123 ? -5.097 -6.568 -16.944 1.00 88.12 123 PHE A CA 1
ATOM 1025 C C . PHE A 1 123 ? -6.604 -6.761 -17.108 1.00 88.12 123 PHE A C 1
ATOM 1027 O O . PHE A 1 123 ? -7.032 -7.796 -17.622 1.00 88.12 123 PHE A O 1
ATOM 1034 N N . LYS A 1 124 ? -7.415 -5.782 -16.691 1.00 84.94 124 LYS A N 1
ATOM 1035 C CA . LYS A 1 124 ? -8.869 -5.805 -16.831 1.00 84.94 124 LYS A CA 1
ATOM 1036 C C . LYS A 1 124 ? -9.276 -5.047 -18.093 1.00 84.94 124 LYS A C 1
ATOM 1038 O O . LYS A 1 124 ? -8.723 -4.004 -18.428 1.00 84.94 124 LYS A O 1
ATOM 1043 N N . LYS A 1 125 ? -10.290 -5.550 -18.793 1.00 81.56 125 LYS A N 1
ATOM 1044 C CA . LYS A 1 125 ? -10.925 -4.805 -19.882 1.00 81.56 125 LYS A CA 1
ATOM 1045 C C . LYS A 1 125 ? -11.597 -3.538 -19.320 1.00 81.56 125 LYS A C 1
ATOM 1047 O O . LYS A 1 125 ? -12.373 -3.663 -18.368 1.00 81.56 125 LYS A O 1
ATOM 1052 N N . PRO A 1 126 ? -11.372 -2.340 -19.894 1.00 71.81 126 PRO A N 1
ATOM 1053 C CA . PRO A 1 126 ? -12.075 -1.136 -19.462 1.00 71.81 126 PRO A CA 1
ATOM 1054 C C . PRO A 1 126 ? -13.583 -1.339 -19.602 1.00 71.81 126 PRO A C 1
ATOM 1056 O O . PRO A 1 126 ? -14.063 -1.801 -20.642 1.00 71.81 126 PRO A O 1
ATOM 1059 N N . ASN A 1 127 ? -14.339 -1.004 -18.559 1.00 65.12 127 ASN A N 1
ATOM 1060 C CA . ASN A 1 127 ? -15.785 -1.187 -18.570 1.00 65.12 127 ASN A CA 1
ATOM 1061 C C . ASN A 1 127 ? -16.420 -0.334 -19.678 1.00 65.12 127 ASN A C 1
ATOM 1063 O O . ASN A 1 127 ? -16.376 0.895 -19.641 1.00 65.12 127 ASN A O 1
ATOM 1067 N N . SER A 1 128 ? -17.078 -0.987 -20.633 1.00 46.97 128 SER A N 1
ATOM 1068 C CA . SER A 1 128 ? -17.995 -0.346 -21.576 1.00 46.97 128 SER A CA 1
ATOM 1069 C C . SER A 1 128 ? -19.401 -0.337 -20.966 1.00 46.97 128 SER A C 1
ATOM 1071 O O . SER A 1 128 ? -20.237 -1.183 -21.256 1.00 46.97 128 SER A O 1
ATOM 1073 N N . GLY A 1 129 ? -19.659 0.623 -20.075 1.00 48.97 129 GLY A N 1
ATOM 1074 C CA . GLY A 1 129 ? -21.016 0.958 -19.627 1.00 48.97 129 GLY A CA 1
ATOM 1075 C C . GLY A 1 129 ? -21.473 0.396 -18.272 1.00 48.97 129 GLY A C 1
ATOM 1076 O O . GLY A 1 129 ? -20.887 -0.512 -17.684 1.00 48.97 129 GLY A O 1
ATOM 1077 N N . LYS A 1 130 ? -22.552 1.005 -17.756 1.00 44.75 130 LYS A N 1
ATOM 1078 C CA . LYS A 1 130 ? -23.235 0.644 -16.504 1.00 44.75 130 LYS A CA 1
ATOM 1079 C C . LYS A 1 130 ? -23.936 -0.711 -16.673 1.00 44.75 130 LYS A C 1
ATOM 1081 O O . LYS A 1 130 ? -25.010 -0.755 -17.260 1.00 44.75 130 LYS A O 1
ATOM 1086 N N . GLY A 1 131 ? -23.369 -1.796 -16.146 1.00 47.69 131 GLY A N 1
ATOM 1087 C CA . GLY A 1 131 ? -24.126 -3.050 -16.018 1.00 47.69 131 GLY A CA 1
ATOM 1088 C C . GLY A 1 131 ? -23.322 -4.308 -15.710 1.00 47.69 131 GLY A C 1
ATOM 1089 O O . GLY A 1 131 ? -23.750 -5.083 -14.866 1.00 47.69 131 GLY A O 1
ATOM 1090 N N . ASN A 1 132 ? -22.146 -4.499 -16.313 1.00 45.78 132 ASN A N 1
ATOM 1091 C CA . ASN A 1 132 ? -21.338 -5.700 -16.076 1.00 45.78 132 ASN A CA 1
ATOM 1092 C C . ASN A 1 132 ? -20.144 -5.385 -15.174 1.00 45.78 132 ASN A C 1
ATOM 1094 O O . ASN A 1 132 ? -19.218 -4.689 -15.582 1.00 45.78 132 ASN A O 1
ATOM 1098 N N . LYS A 1 133 ? -20.190 -5.883 -13.932 1.00 60.59 133 LYS A N 1
ATOM 1099 C CA . LYS A 1 133 ? -19.090 -5.778 -12.959 1.00 60.59 133 LYS A CA 1
ATOM 1100 C C . LYS A 1 133 ? -18.070 -6.911 -13.067 1.00 60.59 133 LYS A C 1
ATOM 1102 O O . LYS A 1 133 ? -16.964 -6.729 -12.566 1.00 60.59 133 LYS A O 1
ATOM 1107 N N . GLU A 1 134 ? -18.413 -8.004 -13.750 1.00 67.00 134 GLU A N 1
ATOM 1108 C CA . GLU A 1 134 ? -17.556 -9.186 -13.865 1.00 67.00 134 GLU A CA 1
ATOM 1109 C C . GLU A 1 134 ? -16.170 -8.840 -14.414 1.00 67.00 134 GLU A C 1
ATOM 1111 O O . GLU A 1 134 ? -16.022 -8.126 -15.415 1.00 67.00 134 GLU A O 1
ATOM 1116 N N . TRP A 1 135 ? -15.139 -9.355 -13.749 1.00 76.06 135 TRP A N 1
ATOM 1117 C CA . TRP A 1 135 ? -13.767 -9.232 -14.210 1.00 76.06 135 TRP A CA 1
ATOM 1118 C C . TRP A 1 135 ? -13.587 -9.968 -15.544 1.00 76.06 135 TRP A C 1
ATOM 1120 O O . TRP A 1 135 ? -13.869 -11.159 -15.663 1.00 76.06 135 TRP A O 1
ATOM 1130 N N . LYS A 1 136 ? -13.102 -9.253 -16.565 1.00 81.06 136 LYS A N 1
ATOM 1131 C CA . LYS A 1 136 ? -12.748 -9.827 -17.867 1.00 81.06 136 LYS A CA 1
ATOM 1132 C C . LYS A 1 136 ? -11.312 -9.444 -18.207 1.00 81.06 136 LYS A C 1
ATOM 1134 O O . LYS A 1 136 ? -10.985 -8.258 -18.093 1.00 81.06 136 LYS A O 1
ATOM 1139 N N . PRO A 1 137 ? -10.472 -10.408 -18.622 1.00 85.00 137 PRO A N 1
ATOM 1140 C CA . PRO A 1 137 ? -9.088 -10.124 -18.963 1.00 85.00 137 PRO A CA 1
ATOM 1141 C C . PRO A 1 137 ? -9.024 -9.204 -20.185 1.00 85.00 137 PRO A C 1
ATOM 1143 O O . PRO A 1 137 ? -9.874 -9.271 -21.074 1.00 85.00 137 PRO A O 1
ATOM 1146 N N . HIS A 1 138 ? -8.013 -8.343 -20.230 1.00 87.94 138 HIS A N 1
ATOM 1147 C CA . HIS A 1 138 ? -7.777 -7.451 -21.356 1.00 87.94 138 HIS A CA 1
ATOM 1148 C C . HIS A 1 138 ? -7.448 -8.253 -22.625 1.00 87.94 138 HIS A C 1
ATOM 1150 O O . HIS A 1 138 ? -6.499 -9.038 -22.625 1.00 87.94 138 HIS A O 1
ATOM 1156 N N . ASP A 1 139 ? -8.180 -8.018 -23.719 1.00 86.88 139 ASP A N 1
ATOM 1157 C CA . ASP A 1 139 ? -8.110 -8.840 -24.940 1.00 86.88 139 ASP A CA 1
ATOM 1158 C C . ASP A 1 139 ? -6.671 -8.960 -25.487 1.00 86.88 139 ASP A C 1
ATOM 1160 O O . ASP A 1 139 ? -6.207 -10.055 -25.788 1.00 86.88 139 ASP A O 1
ATOM 1164 N N . LYS A 1 140 ? -5.917 -7.848 -25.530 1.00 87.06 140 LYS A N 1
ATOM 1165 C CA . LYS A 1 140 ? -4.515 -7.840 -26.006 1.00 87.06 140 LYS A CA 1
ATOM 1166 C C . LYS A 1 140 ? -3.525 -8.570 -25.093 1.00 87.06 140 LYS A C 1
ATOM 1168 O O . LYS A 1 140 ? -2.470 -8.986 -25.560 1.00 87.06 140 LYS A O 1
ATOM 1173 N N . LEU A 1 141 ? -3.825 -8.678 -23.799 1.00 90.19 141 LEU A N 1
ATOM 1174 C CA . LEU A 1 141 ? -2.905 -9.262 -22.818 1.00 90.19 141 LEU A CA 1
ATOM 1175 C C . LEU A 1 141 ? -3.199 -10.743 -22.593 1.00 90.19 141 LEU A C 1
ATOM 1177 O O . LEU A 1 141 ? -2.266 -11.529 -22.459 1.00 90.19 141 LEU A O 1
ATOM 1181 N N . LYS A 1 142 ? -4.482 -11.126 -22.604 1.00 86.56 142 LYS A N 1
ATOM 1182 C CA . LYS A 1 142 ? -4.948 -12.496 -22.368 1.00 86.56 142 LYS A CA 1
ATOM 1183 C C . LYS A 1 142 ? -4.251 -13.507 -23.279 1.00 86.56 142 LYS A C 1
ATOM 1185 O O . LYS A 1 142 ? -3.705 -14.492 -22.796 1.00 86.56 142 LYS A O 1
ATOM 1190 N N . ASP A 1 143 ? -4.247 -13.228 -24.579 1.00 85.81 143 ASP A N 1
ATOM 1191 C CA . ASP A 1 143 ? -3.709 -14.133 -25.600 1.00 85.81 143 ASP A CA 1
ATOM 1192 C C . ASP A 1 143 ? -2.269 -13.759 -25.999 1.00 85.81 143 ASP A C 1
ATOM 1194 O O . ASP A 1 143 ? -1.726 -14.246 -26.997 1.00 85.81 143 ASP A O 1
ATOM 1198 N N . SER A 1 144 ? -1.627 -12.877 -25.222 1.00 88.31 144 SER A N 1
ATOM 1199 C CA . SER A 1 144 ? -0.253 -12.466 -25.481 1.00 88.31 144 SER A CA 1
ATOM 1200 C C . SER A 1 144 ? 0.698 -13.647 -25.316 1.00 88.31 144 SER A C 1
ATOM 1202 O O . SER A 1 144 ? 0.670 -14.373 -24.324 1.00 88.31 144 SER A O 1
ATOM 1204 N N . LYS A 1 145 ? 1.617 -13.807 -26.271 1.00 91.38 145 LYS A N 1
ATOM 1205 C CA . LYS A 1 145 ? 2.726 -14.769 -26.156 1.00 91.38 145 LYS A CA 1
ATOM 1206 C C . LYS A 1 145 ? 3.848 -14.256 -25.245 1.00 91.38 145 LYS A C 1
ATOM 1208 O O . LYS A 1 145 ? 4.836 -14.959 -25.059 1.00 91.38 145 LYS A O 1
ATOM 1213 N N . ASN A 1 146 ? 3.742 -13.024 -24.746 1.00 92.88 146 ASN A N 1
ATOM 1214 C CA . ASN A 1 146 ? 4.743 -12.393 -23.901 1.00 92.88 146 ASN A CA 1
ATOM 1215 C C . ASN A 1 146 ? 4.634 -12.918 -22.465 1.00 92.88 146 ASN A C 1
ATOM 1217 O O . ASN A 1 146 ? 3.828 -12.445 -21.667 1.00 92.88 146 ASN A O 1
ATOM 1221 N N . GLN A 1 147 ? 5.465 -13.907 -22.134 1.00 93.31 147 GLN A N 1
ATOM 1222 C CA . GLN A 1 147 ? 5.497 -14.526 -20.805 1.00 93.31 147 GLN A CA 1
ATOM 1223 C C . GLN A 1 147 ? 5.782 -13.530 -19.671 1.00 93.31 147 GLN A C 1
ATOM 1225 O O . GLN A 1 147 ? 5.343 -13.741 -18.545 1.00 93.31 147 GLN A O 1
ATOM 1230 N N . PHE A 1 148 ? 6.475 -12.427 -19.959 1.00 93.69 148 PHE A N 1
ATOM 1231 C CA . PHE A 1 148 ? 6.829 -11.427 -18.954 1.00 93.69 148 PHE A CA 1
ATOM 1232 C C . PHE A 1 148 ? 5.635 -10.541 -18.572 1.00 93.69 148 PHE A C 1
ATOM 1234 O O . PHE A 1 148 ? 5.516 -10.138 -17.418 1.00 93.69 148 PHE A O 1
ATOM 1241 N N . ILE A 1 149 ? 4.696 -10.321 -19.499 1.00 91.88 149 ILE A N 1
ATOM 1242 C CA . ILE A 1 149 ? 3.394 -9.706 -19.194 1.00 91.88 149 ILE A CA 1
ATOM 1243 C C . ILE A 1 149 ? 2.595 -10.606 -18.243 1.00 91.88 149 ILE A C 1
ATOM 1245 O O . ILE A 1 149 ? 2.013 -10.120 -17.275 1.00 91.88 149 ILE A O 1
ATOM 1249 N N . HIS A 1 150 ? 2.604 -11.923 -18.474 1.00 91.12 150 HIS A N 1
ATOM 1250 C CA . HIS A 1 150 ? 1.949 -12.877 -17.573 1.00 91.12 150 HIS A CA 1
ATOM 1251 C C . HIS A 1 150 ? 2.625 -12.921 -16.200 1.00 91.12 150 HIS A C 1
ATOM 1253 O O . HIS A 1 150 ? 1.938 -12.976 -15.187 1.00 91.12 150 HIS A O 1
ATOM 1259 N N . ALA A 1 151 ? 3.954 -12.818 -16.136 1.00 92.38 151 ALA A N 1
ATOM 1260 C CA . ALA A 1 151 ? 4.672 -12.710 -14.865 1.00 92.38 151 ALA A CA 1
ATOM 1261 C C . ALA A 1 151 ? 4.264 -11.451 -14.073 1.00 92.38 151 ALA A C 1
ATOM 1263 O O . ALA A 1 151 ? 4.021 -11.532 -12.871 1.00 92.38 151 ALA A O 1
ATOM 1264 N N . LEU A 1 152 ? 4.099 -10.305 -14.745 1.00 91.94 152 LEU A N 1
ATOM 1265 C CA . LEU A 1 152 ? 3.567 -9.083 -14.129 1.00 91.94 152 LEU A CA 1
ATOM 1266 C C . LEU A 1 152 ? 2.128 -9.254 -13.623 1.00 91.94 152 LEU A C 1
ATOM 1268 O O . LEU A 1 152 ? 1.786 -8.725 -12.567 1.00 91.94 152 LEU A O 1
ATOM 1272 N N . PHE A 1 153 ? 1.296 -10.015 -14.338 1.00 89.44 153 PHE A N 1
ATOM 1273 C CA . PHE A 1 153 ? -0.049 -10.356 -13.875 1.00 89.44 153 PHE A CA 1
ATOM 1274 C C . PHE A 1 153 ? -0.022 -11.192 -12.590 1.00 89.44 153 PHE A C 1
ATOM 1276 O O . PHE A 1 153 ? -0.817 -10.941 -11.686 1.00 89.44 153 PHE A O 1
ATOM 1283 N N . TYR A 1 154 ? 0.902 -12.149 -12.475 1.00 86.81 154 TYR A N 1
ATOM 1284 C CA . TYR A 1 154 ? 1.064 -12.917 -11.239 1.00 86.81 154 TYR A CA 1
ATOM 1285 C C . TYR A 1 154 ? 1.569 -12.052 -10.082 1.00 86.81 154 TYR A C 1
ATOM 1287 O O . TYR A 1 154 ? 1.038 -12.185 -8.990 1.00 86.81 154 TYR A O 1
ATOM 1295 N N . ILE A 1 155 ? 2.465 -11.084 -10.321 1.00 87.88 155 ILE A N 1
ATOM 1296 C CA . ILE A 1 155 ? 2.826 -10.094 -9.287 1.00 87.88 155 ILE A CA 1
ATOM 1297 C C . ILE A 1 155 ? 1.600 -9.283 -8.838 1.00 87.88 155 ILE A C 1
ATOM 1299 O O . ILE A 1 155 ? 1.436 -9.013 -7.650 1.00 87.88 155 ILE A O 1
ATOM 1303 N N . LEU A 1 156 ? 0.721 -8.882 -9.763 1.00 82.81 156 LEU A N 1
ATOM 1304 C CA . LEU A 1 156 ? -0.524 -8.211 -9.385 1.00 82.81 156 LEU A CA 1
ATOM 1305 C C . LEU A 1 156 ? -1.411 -9.117 -8.523 1.00 82.81 156 LEU A C 1
ATOM 1307 O O . LEU A 1 156 ? -1.929 -8.654 -7.507 1.00 82.81 156 LEU A O 1
ATOM 1311 N N . LYS A 1 157 ? -1.589 -10.380 -8.931 1.00 76.31 157 LYS A N 1
ATOM 1312 C CA . LYS A 1 157 ? -2.357 -11.367 -8.161 1.00 76.31 157 LYS A CA 1
ATOM 1313 C C . LYS A 1 157 ? -1.781 -11.563 -6.767 1.00 76.31 157 LYS A C 1
ATOM 1315 O O . LYS A 1 157 ? -2.534 -11.605 -5.807 1.00 76.31 157 LYS A O 1
ATOM 1320 N N . ASP A 1 158 ? -0.463 -11.619 -6.662 1.00 72.00 158 ASP A N 1
ATOM 1321 C CA . ASP A 1 158 ? 0.249 -11.711 -5.398 1.00 72.00 158 ASP A CA 1
ATOM 1322 C C . ASP A 1 158 ? -0.073 -10.496 -4.505 1.00 72.00 158 ASP A C 1
ATOM 1324 O O . ASP A 1 158 ? -0.388 -10.656 -3.330 1.00 72.00 158 ASP A O 1
ATOM 1328 N N . LEU A 1 159 ? -0.090 -9.276 -5.053 1.00 72.12 159 LEU A N 1
ATOM 1329 C CA . LEU A 1 159 ? -0.387 -8.053 -4.293 1.00 72.12 159 LEU A CA 1
ATOM 1330 C C . LEU A 1 159 ? -1.845 -7.922 -3.837 1.00 72.12 159 LEU A C 1
ATOM 1332 O O . LEU A 1 159 ? -2.103 -7.244 -2.835 1.00 72.12 159 LEU A O 1
ATOM 1336 N N . ARG A 1 160 ? -2.805 -8.450 -4.604 1.00 67.12 160 ARG A N 1
ATOM 1337 C CA . ARG A 1 160 ? -4.236 -8.225 -4.372 1.00 67.12 160 ARG A CA 1
ATOM 1338 C C . ARG A 1 160 ? -5.102 -9.378 -4.846 1.00 67.12 160 ARG A C 1
ATOM 1340 O O . ARG A 1 160 ? -4.953 -9.881 -5.956 1.00 67.12 160 ARG A O 1
ATOM 1347 N N . ASP A 1 161 ? -6.134 -9.645 -4.054 1.00 57.78 161 ASP A N 1
ATOM 1348 C CA . ASP A 1 161 ? -7.235 -10.495 -4.477 1.00 57.78 161 ASP A CA 1
ATOM 1349 C C . ASP A 1 161 ? -8.021 -9.808 -5.605 1.00 57.78 161 ASP A C 1
ATOM 1351 O O . ASP A 1 161 ? -8.565 -8.707 -5.442 1.00 57.78 161 ASP A O 1
ATOM 1355 N N . ILE A 1 162 ? -8.061 -10.439 -6.776 1.00 53.38 162 ILE A N 1
ATOM 1356 C CA . ILE A 1 162 ? -8.860 -9.957 -7.899 1.00 53.38 162 ILE A CA 1
ATOM 1357 C C . ILE A 1 162 ? -10.303 -10.368 -7.615 1.00 53.38 162 ILE A C 1
ATOM 1359 O O . ILE A 1 162 ? -10.692 -11.510 -7.858 1.00 53.38 162 ILE A O 1
ATOM 1363 N N . LYS A 1 163 ? -11.101 -9.426 -7.098 1.00 45.22 163 LYS A N 1
ATOM 1364 C CA . LYS A 1 163 ? -12.539 -9.634 -6.874 1.00 45.22 163 LYS A CA 1
ATOM 1365 C C . LYS A 1 163 ? -13.193 -10.162 -8.160 1.00 45.22 163 LYS A C 1
ATOM 1367 O O . LYS A 1 163 ? -12.981 -9.589 -9.229 1.00 45.22 163 LYS A O 1
ATOM 1372 N N . ASP A 1 164 ? -13.984 -11.227 -8.012 1.00 46.72 164 ASP A N 1
ATOM 1373 C CA . ASP A 1 164 ? -14.730 -11.965 -9.050 1.00 46.72 164 ASP A CA 1
ATOM 1374 C C . ASP A 1 164 ? -13.989 -13.131 -9.756 1.00 46.72 164 ASP A C 1
ATOM 1376 O O . ASP A 1 164 ? -14.493 -13.661 -10.746 1.00 46.72 164 ASP A O 1
ATOM 1380 N N . GLN A 1 165 ? -12.838 -13.591 -9.246 1.00 45.50 165 GLN A N 1
ATOM 1381 C CA . GLN A 1 165 ? -12.329 -14.958 -9.489 1.00 45.50 165 GLN A CA 1
ATOM 1382 C C . GLN A 1 165 ? -12.548 -15.820 -8.232 1.00 45.50 165 GLN A C 1
ATOM 1384 O O . GLN A 1 165 ? -12.719 -15.253 -7.153 1.00 45.50 165 GLN A O 1
ATOM 1389 N N . GLU A 1 166 ? -12.581 -17.161 -8.356 1.00 39.75 166 GLU A N 1
ATOM 1390 C CA . GLU A 1 166 ? -12.492 -18.074 -7.196 1.00 39.75 166 GLU A CA 1
ATOM 1391 C C .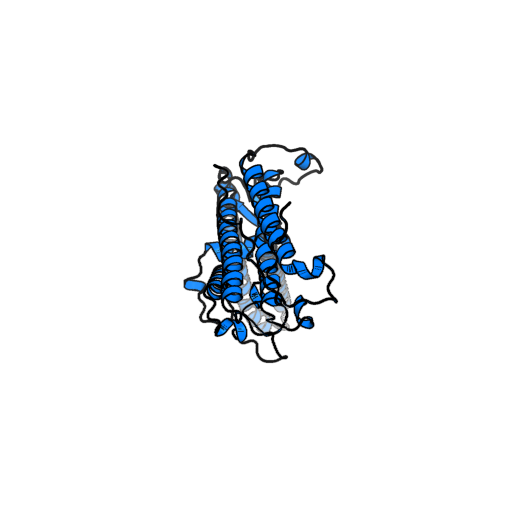 GLU A 1 166 ? -11.418 -17.522 -6.267 1.00 39.75 166 GLU A C 1
ATOM 1393 O O . GLU A 1 166 ? -10.292 -17.303 -6.721 1.00 39.75 166 GLU A O 1
ATOM 1398 N N . SER A 1 167 ? -11.803 -17.175 -5.037 1.00 37.88 167 SER A N 1
ATOM 1399 C CA . SER A 1 167 ? -10.942 -16.416 -4.146 1.00 37.88 167 SER A CA 1
ATOM 1400 C C . SER A 1 167 ? -9.668 -17.218 -3.933 1.00 37.88 167 SER A C 1
ATOM 1402 O O . SER A 1 167 ? -9.627 -18.194 -3.187 1.00 37.88 167 SER A O 1
ATOM 1404 N N . VAL A 1 168 ? -8.596 -16.777 -4.588 1.00 41.34 168 VAL A N 1
ATOM 1405 C CA . VAL A 1 168 ? -7.246 -17.275 -4.335 1.00 41.34 168 VAL A CA 1
ATOM 1406 C C . VAL A 1 168 ? -6.812 -16.801 -2.942 1.00 41.34 168 VAL A C 1
ATOM 1408 O O . VAL A 1 168 ? -5.707 -17.097 -2.533 1.00 41.34 168 VAL A O 1
ATOM 1411 N N . SER A 1 169 ? -7.673 -16.111 -2.179 1.00 40.97 169 SER A N 1
ATOM 1412 C CA . SER A 1 169 ? -7.500 -15.726 -0.777 1.00 40.97 169 SER A CA 1
ATOM 1413 C C . SER A 1 169 ? -6.911 -16.819 0.112 1.00 40.97 169 SER A C 1
ATOM 1415 O O . SER A 1 169 ? -6.125 -16.494 0.994 1.00 40.97 169 SER A O 1
ATOM 1417 N N . ASP A 1 170 ? -7.217 -18.094 -0.148 1.00 41.88 170 ASP A N 1
ATOM 1418 C CA . ASP A 1 170 ? -6.666 -19.219 0.623 1.00 41.88 170 ASP A CA 1
ATOM 1419 C C . ASP A 1 170 ? -5.211 -19.575 0.227 1.00 41.88 170 ASP A C 1
ATOM 1421 O O . ASP A 1 170 ? -4.525 -20.302 0.940 1.00 41.88 170 ASP A O 1
ATOM 1425 N N . TRP A 1 171 ? -4.731 -19.050 -0.905 1.00 46.56 171 TRP A N 1
ATOM 1426 C CA . TRP A 1 171 ? -3.412 -19.274 -1.515 1.00 46.56 171 TRP A CA 1
ATOM 1427 C C . TRP A 1 171 ? -2.605 -17.972 -1.684 1.00 46.56 171 TRP A C 1
ATOM 1429 O O . TRP A 1 171 ? -1.444 -18.022 -2.093 1.00 46.56 171 TRP A O 1
ATOM 1439 N N . LEU A 1 172 ? -3.199 -16.807 -1.397 1.00 49.53 172 LEU A N 1
ATOM 1440 C CA . LEU A 1 172 ? -2.503 -15.525 -1.388 1.00 49.53 172 LEU A CA 1
ATOM 1441 C C . LEU A 1 172 ? -1.442 -15.557 -0.300 1.00 49.53 172 LEU A C 1
ATOM 1443 O O . LEU A 1 172 ? -1.699 -15.977 0.829 1.00 49.53 172 LEU A O 1
ATOM 1447 N N . ASN A 1 173 ? -0.251 -15.062 -0.626 1.00 54.47 173 ASN A N 1
ATOM 1448 C CA . ASN A 1 173 ? 0.778 -14.888 0.379 1.00 54.47 173 ASN A CA 1
ATOM 1449 C C . ASN A 1 173 ? 0.252 -13.896 1.445 1.00 54.47 173 ASN A C 1
ATOM 1451 O O . ASN A 1 173 ? 0.010 -12.729 1.114 1.00 54.47 173 ASN A O 1
ATOM 1455 N N . PRO A 1 174 ? 0.062 -14.321 2.711 1.00 59.16 174 PRO A N 1
ATOM 1456 C CA . PRO A 1 174 ? -0.525 -13.485 3.760 1.00 59.16 174 PRO A CA 1
ATOM 1457 C C . PRO A 1 174 ? 0.277 -12.203 4.022 1.00 59.16 174 PRO A C 1
ATOM 1459 O O . PRO A 1 174 ? -0.266 -11.232 4.551 1.00 59.16 174 PRO A O 1
ATOM 1462 N N . ASP A 1 175 ? 1.552 -12.159 3.627 1.00 58.31 175 ASP A N 1
ATOM 1463 C CA . ASP A 1 175 ? 2.371 -10.952 3.714 1.00 58.31 175 ASP A CA 1
ATOM 1464 C C . ASP A 1 175 ? 1.950 -9.865 2.714 1.00 58.31 175 ASP A C 1
ATOM 1466 O O . ASP A 1 175 ? 2.097 -8.677 2.981 1.00 58.31 175 ASP A O 1
ATOM 1470 N N . LEU A 1 176 ? 1.316 -10.214 1.599 1.00 62.41 176 LEU A N 1
ATOM 1471 C CA . LEU A 1 176 ? 0.990 -9.247 0.549 1.00 62.41 176 LEU A CA 1
ATOM 1472 C C . LEU A 1 176 ? -0.332 -8.509 0.790 1.00 62.41 176 LEU A C 1
ATOM 1474 O O . LEU A 1 176 ? -0.445 -7.323 0.464 1.00 62.41 176 LEU A O 1
ATOM 1478 N N . VAL A 1 177 ? -1.275 -9.140 1.499 1.00 63.12 177 VAL A N 1
ATOM 1479 C CA . VAL A 1 177 ? -2.452 -8.453 2.067 1.00 63.12 177 VAL A CA 1
ATOM 1480 C C . VAL A 1 177 ? -2.007 -7.330 3.011 1.00 63.12 177 VAL A C 1
ATOM 1482 O O . VAL A 1 177 ? -2.544 -6.218 2.950 1.00 63.12 177 VAL A O 1
ATOM 1485 N N . LYS A 1 178 ? -0.961 -7.575 3.815 1.00 81.75 178 LYS A N 1
ATOM 1486 C CA . LYS A 1 178 ? -0.398 -6.566 4.722 1.00 81.75 178 LYS A CA 1
ATOM 1487 C C . LYS A 1 178 ? 0.179 -5.378 3.955 1.00 81.75 178 LYS A C 1
ATOM 1489 O O . LYS A 1 178 ? -0.011 -4.250 4.388 1.00 81.75 178 LYS A O 1
ATOM 1494 N N . ILE A 1 179 ? 0.829 -5.573 2.803 1.00 88.50 179 ILE A N 1
ATOM 1495 C CA . ILE A 1 179 ? 1.413 -4.465 2.018 1.00 88.50 179 ILE A CA 1
ATOM 1496 C C . ILE A 1 179 ? 0.343 -3.452 1.584 1.00 88.50 179 ILE A C 1
ATOM 1498 O O . ILE A 1 179 ? 0.539 -2.243 1.731 1.00 88.50 179 ILE A O 1
ATOM 1502 N N . CYS A 1 180 ? -0.796 -3.916 1.062 1.00 85.69 180 CYS A N 1
ATOM 1503 C CA . CYS A 1 180 ? -1.878 -3.021 0.642 1.00 85.69 180 CYS A CA 1
ATOM 1504 C C . CYS A 1 180 ? -2.514 -2.280 1.829 1.00 85.69 180 CYS A C 1
ATOM 1506 O O . CYS A 1 180 ? -2.814 -1.087 1.721 1.00 85.69 180 CYS A O 1
ATOM 1508 N N . GLU A 1 181 ? -2.681 -2.961 2.962 1.00 88.50 181 GLU A N 1
ATOM 1509 C CA . GLU A 1 181 ? -3.162 -2.347 4.199 1.00 88.50 181 GLU A CA 1
ATOM 1510 C C . GLU A 1 181 ? -2.179 -1.286 4.717 1.00 88.50 181 GLU A C 1
ATOM 1512 O O . GLU A 1 181 ? -2.566 -0.133 4.918 1.00 88.50 181 GLU A O 1
ATOM 1517 N N . ILE A 1 182 ? -0.894 -1.632 4.838 1.00 93.56 182 ILE A N 1
ATOM 1518 C CA . ILE A 1 182 ? 0.182 -0.719 5.244 1.00 93.56 182 ILE A CA 1
ATOM 1519 C C . ILE A 1 182 ? 0.187 0.525 4.352 1.00 93.56 182 ILE A C 1
ATOM 1521 O O . ILE A 1 182 ? 0.231 1.643 4.868 1.00 93.56 182 ILE A O 1
ATOM 1525 N N . ARG A 1 183 ? 0.079 0.359 3.025 1.00 92.12 183 ARG A N 1
ATOM 1526 C CA . ARG A 1 183 ? 0.002 1.482 2.080 1.00 92.12 183 ARG A CA 1
ATOM 1527 C C . ARG A 1 183 ? -1.146 2.426 2.425 1.00 92.12 183 ARG A C 1
ATOM 1529 O O . ARG A 1 183 ? -0.944 3.636 2.503 1.00 92.12 183 ARG A O 1
ATOM 1536 N N . ASN A 1 184 ? -2.344 1.877 2.643 1.00 91.94 184 ASN A N 1
ATOM 1537 C CA . ASN A 1 184 ? -3.524 2.669 2.983 1.00 91.94 184 ASN A CA 1
ATOM 1538 C C . ASN A 1 184 ? -3.316 3.461 4.281 1.00 91.94 184 ASN A C 1
ATOM 1540 O O . ASN A 1 184 ? -3.638 4.648 4.333 1.00 91.94 184 ASN A O 1
ATOM 1544 N N . TYR A 1 185 ? -2.734 2.827 5.301 1.00 95.19 185 TYR A N 1
ATOM 1545 C CA . TYR A 1 185 ? -2.457 3.485 6.574 1.00 95.19 185 TYR A CA 1
ATOM 1546 C C . TYR A 1 185 ? -1.368 4.555 6.474 1.00 95.19 185 TYR A C 1
ATOM 1548 O O . TYR A 1 185 ? -1.516 5.609 7.085 1.00 95.19 185 TYR A O 1
ATOM 1556 N N . ILE A 1 186 ? -0.308 4.331 5.693 1.00 95.44 186 ILE A N 1
ATOM 1557 C CA . ILE A 1 186 ? 0.773 5.309 5.502 1.00 95.44 186 ILE A CA 1
ATOM 1558 C C . ILE A 1 186 ? 0.299 6.548 4.728 1.00 95.44 186 ILE A C 1
ATOM 1560 O O . ILE A 1 186 ? 0.753 7.654 5.023 1.00 95.44 186 ILE A O 1
ATOM 1564 N N . GLU A 1 187 ? -0.566 6.384 3.724 1.00 92.62 187 GLU A N 1
ATOM 1565 C CA . GLU A 1 187 ? -0.989 7.489 2.850 1.00 92.62 187 GLU A CA 1
ATOM 1566 C C . GLU A 1 187 ? -2.233 8.233 3.338 1.00 92.62 187 GLU A C 1
ATOM 1568 O O . GLU A 1 187 ? -2.373 9.427 3.068 1.00 92.62 187 GLU A O 1
ATOM 1573 N N . HIS A 1 188 ? -3.154 7.546 4.017 1.00 90.06 188 HIS A N 1
ATOM 1574 C CA . HIS A 1 188 ? -4.501 8.073 4.259 1.00 90.06 188 HIS A CA 1
ATOM 1575 C C . HIS A 1 188 ? -4.971 7.983 5.714 1.00 90.06 188 HIS A C 1
ATOM 1577 O O . HIS A 1 188 ? -6.053 8.484 6.027 1.00 90.06 188 HIS A O 1
ATOM 1583 N N . ARG A 1 189 ? -4.208 7.346 6.610 1.00 91.50 189 ARG A N 1
ATOM 1584 C CA . ARG A 1 189 ? -4.553 7.217 8.037 1.00 91.50 189 ARG A CA 1
ATOM 1585 C C . ARG A 1 189 ? -3.315 7.435 8.913 1.00 91.50 189 ARG A C 1
ATOM 1587 O O . ARG A 1 189 ? -2.367 8.102 8.506 1.00 91.50 189 ARG A O 1
ATOM 1594 N N . SER A 1 190 ? -3.340 6.911 10.138 1.00 92.56 190 SER A N 1
ATOM 1595 C CA . SER A 1 190 ? -2.204 6.938 11.053 1.00 92.56 190 SER A CA 1
ATOM 1596 C C . SER A 1 190 ? -1.457 5.604 11.017 1.00 92.56 190 SER A C 1
ATOM 1598 O O . SER A 1 190 ? -2.045 4.547 11.238 1.00 92.56 190 SER A O 1
ATOM 1600 N N . PHE A 1 191 ? -0.152 5.645 10.758 1.00 94.75 191 PHE A N 1
ATOM 1601 C CA . PHE A 1 191 ? 0.721 4.471 10.802 1.00 94.75 191 PHE A CA 1
ATOM 1602 C C . PHE A 1 191 ? 1.867 4.721 11.778 1.00 94.75 191 PHE A C 1
ATOM 1604 O O . PHE A 1 191 ? 2.618 5.691 11.609 1.00 94.75 191 PHE A O 1
ATOM 1611 N N . LYS A 1 192 ? 2.024 3.853 12.777 1.00 93.75 192 LYS A N 1
ATOM 1612 C CA . LYS A 1 192 ? 3.054 3.961 13.816 1.00 93.75 192 LYS A CA 1
ATOM 1613 C C . LYS A 1 192 ? 3.975 2.758 13.776 1.00 93.75 192 LYS A C 1
ATOM 1615 O O . LYS A 1 192 ? 3.527 1.624 13.647 1.00 93.75 192 LYS A O 1
ATOM 1620 N N . ILE A 1 193 ? 5.264 3.047 13.887 1.00 94.56 193 ILE A N 1
ATOM 1621 C CA . ILE A 1 193 ? 6.306 2.032 13.964 1.00 94.56 193 ILE A CA 1
ATOM 1622 C C . ILE A 1 193 ? 6.823 2.062 15.392 1.00 94.56 193 ILE A C 1
ATOM 1624 O O . ILE A 1 193 ? 7.270 3.115 15.843 1.00 94.56 193 ILE A O 1
ATOM 1628 N N . ILE A 1 194 ? 6.744 0.938 16.086 1.00 94.00 194 ILE A N 1
ATOM 1629 C CA . ILE A 1 194 ? 7.226 0.794 17.461 1.00 94.00 194 ILE A CA 1
ATOM 1630 C C . ILE A 1 194 ? 8.484 -0.063 17.479 1.00 94.00 194 ILE A C 1
ATOM 1632 O O . ILE A 1 194 ? 8.716 -0.861 16.569 1.00 94.00 194 ILE A O 1
ATOM 1636 N N . ASP A 1 195 ? 9.301 0.093 18.512 1.00 90.25 195 ASP A N 1
ATOM 1637 C CA . ASP A 1 195 ? 10.419 -0.823 18.708 1.00 90.25 195 ASP A CA 1
ATOM 1638 C C . ASP A 1 195 ? 9.885 -2.222 19.034 1.00 90.25 195 ASP A C 1
ATOM 1640 O O . ASP A 1 195 ? 9.044 -2.382 19.925 1.00 90.25 195 ASP A O 1
ATOM 1644 N N . SER A 1 196 ? 10.388 -3.239 18.331 1.00 88.19 196 SER A N 1
ATOM 1645 C CA . SER A 1 196 ? 10.051 -4.639 18.601 1.00 88.19 196 SER A CA 1
ATOM 1646 C C . SER A 1 196 ? 10.205 -5.050 20.073 1.00 88.19 196 SER A C 1
ATOM 1648 O O . SER A 1 196 ? 9.481 -5.933 20.522 1.00 88.19 196 SER A O 1
ATOM 1650 N N . LEU A 1 197 ? 11.092 -4.402 20.840 1.00 87.06 197 LEU A N 1
ATOM 1651 C CA . LEU A 1 197 ? 11.290 -4.668 22.270 1.00 87.06 197 LEU A CA 1
ATOM 1652 C C . LEU A 1 197 ? 10.085 -4.281 23.141 1.00 87.06 197 LEU A C 1
ATOM 1654 O O . LEU A 1 197 ? 9.878 -4.886 24.189 1.00 87.06 197 LEU A O 1
ATOM 1658 N N . TYR A 1 198 ? 9.289 -3.293 22.719 1.00 85.44 198 TYR A N 1
ATOM 1659 C CA . TYR A 1 198 ? 8.100 -2.833 23.448 1.00 85.44 198 TYR A CA 1
ATOM 1660 C C . TYR A 1 198 ? 6.796 -3.404 22.875 1.00 85.44 198 TYR A C 1
ATOM 1662 O O . TYR A 1 198 ? 5.718 -3.081 23.370 1.00 85.44 198 TYR A O 1
ATOM 1670 N N . SER A 1 199 ? 6.881 -4.267 21.857 1.00 84.75 199 SER A N 1
ATOM 1671 C CA . SER A 1 199 ? 5.728 -4.846 21.160 1.00 84.75 199 SER A CA 1
ATOM 1672 C C . SER A 1 199 ? 4.735 -5.497 22.128 1.00 84.75 199 SER A C 1
ATOM 1674 O O . SER A 1 199 ? 3.558 -5.143 22.132 1.00 84.75 199 SER A O 1
ATOM 1676 N N . ASP A 1 200 ? 5.210 -6.365 23.021 1.00 85.06 200 ASP A N 1
ATOM 1677 C CA . ASP A 1 200 ? 4.347 -7.090 23.965 1.00 85.06 200 ASP A CA 1
ATOM 1678 C C . ASP A 1 200 ? 3.627 -6.161 24.952 1.00 85.06 200 ASP A C 1
ATOM 1680 O O . ASP A 1 200 ? 2.499 -6.433 25.355 1.00 85.06 200 ASP A O 1
ATOM 1684 N N . LEU A 1 201 ? 4.255 -5.042 25.324 1.00 83.31 201 LEU A N 1
ATOM 1685 C CA . LEU A 1 201 ? 3.654 -4.052 26.217 1.00 83.31 201 LEU A CA 1
ATOM 1686 C C . LEU A 1 201 ? 2.541 -3.276 25.512 1.00 83.31 201 LEU A C 1
ATOM 1688 O O . LEU A 1 201 ? 1.476 -3.072 26.089 1.00 83.31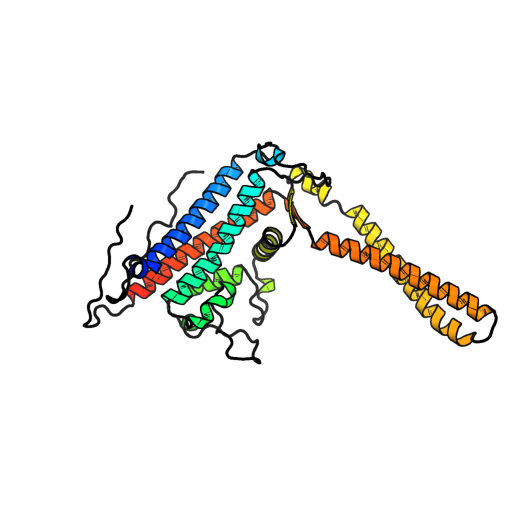 201 LEU A O 1
ATOM 1692 N N . VAL A 1 202 ? 2.777 -2.872 24.262 1.00 83.06 202 VAL A N 1
ATOM 1693 C CA . VAL A 1 202 ? 1.819 -2.090 23.467 1.00 83.06 202 VAL A CA 1
ATOM 1694 C C . VAL A 1 202 ? 0.620 -2.941 23.046 1.00 83.06 202 VAL A C 1
ATOM 1696 O O . VAL A 1 202 ? -0.511 -2.460 23.075 1.00 83.06 202 VAL A O 1
ATOM 1699 N N . PHE A 1 203 ? 0.852 -4.205 22.685 1.00 80.19 203 PHE A N 1
ATOM 1700 C CA . PHE A 1 203 ? -0.199 -5.132 22.256 1.00 80.19 203 PHE A CA 1
ATOM 1701 C C . PHE A 1 203 ? -0.823 -5.938 23.406 1.00 80.19 203 PHE A C 1
ATOM 1703 O O . PHE A 1 203 ? -1.680 -6.789 23.162 1.00 80.19 203 PHE A O 1
ATOM 1710 N N . SER A 1 204 ? -0.444 -5.679 24.662 1.00 79.88 204 SER A N 1
ATOM 1711 C CA . SER A 1 204 ? -1.125 -6.256 25.823 1.00 79.88 204 SER A CA 1
ATOM 1712 C C . SER A 1 204 ? -2.527 -5.659 25.951 1.00 79.88 204 SER A C 1
ATOM 1714 O O . SER A 1 204 ? -2.745 -4.619 26.572 1.00 79.88 204 SER A O 1
ATOM 1716 N N . GLU A 1 205 ? -3.497 -6.329 25.332 1.00 76.75 205 GLU A N 1
ATOM 1717 C CA . GLU A 1 205 ? -4.892 -5.887 25.293 1.00 76.75 205 GLU A CA 1
ATOM 1718 C C . GLU A 1 205 ? -5.789 -6.594 26.322 1.00 76.75 20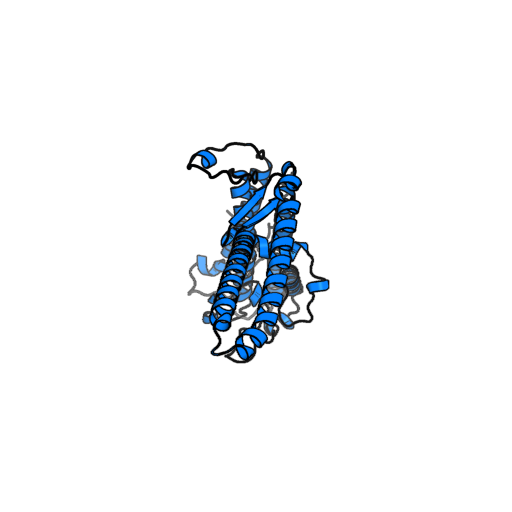5 GLU A C 1
ATOM 1720 O O . GLU A 1 205 ? -7.010 -6.451 26.281 1.00 76.75 205 GLU A O 1
ATOM 1725 N N . VAL A 1 206 ? -5.226 -7.383 27.243 1.00 77.75 206 VAL A N 1
ATOM 1726 C CA . VAL A 1 206 ? -6.006 -8.272 28.129 1.00 77.75 206 VAL A CA 1
ATOM 1727 C C . VAL A 1 206 ? -7.058 -7.499 28.929 1.00 77.75 206 VAL A C 1
ATOM 1729 O O . VAL A 1 206 ? -8.210 -7.922 29.031 1.00 77.75 206 VAL A O 1
ATOM 1732 N N . ILE A 1 207 ? -6.686 -6.341 29.476 1.00 76.19 207 ILE A N 1
ATOM 1733 C CA . ILE A 1 207 ? -7.592 -5.510 30.277 1.00 76.19 207 ILE A CA 1
ATOM 1734 C C . ILE A 1 207 ? -8.698 -4.932 29.389 1.00 76.19 207 ILE A C 1
ATOM 1736 O O . ILE A 1 207 ? -9.878 -5.012 29.730 1.00 76.19 207 ILE A O 1
ATOM 1740 N N . GLN A 1 208 ? -8.331 -4.396 28.226 1.00 83.19 208 GLN A N 1
ATOM 1741 C CA . GLN A 1 208 ? -9.263 -3.784 27.284 1.00 83.19 208 GLN A CA 1
ATOM 1742 C C . GLN A 1 208 ? -10.241 -4.823 26.723 1.00 83.19 208 GLN A C 1
ATOM 1744 O O . GLN A 1 208 ? -11.434 -4.550 26.630 1.00 83.19 208 GLN A O 1
ATOM 1749 N N . GLN A 1 209 ? -9.767 -6.022 26.383 1.00 86.00 209 GLN A N 1
ATOM 1750 C CA . GLN A 1 209 ? -10.595 -7.119 25.881 1.00 86.00 209 GLN A CA 1
ATOM 1751 C C . GLN A 1 209 ? -11.573 -7.624 26.945 1.00 86.00 209 GLN A C 1
ATOM 1753 O O . GLN A 1 209 ? -12.744 -7.857 26.636 1.00 86.00 209 GLN A O 1
ATOM 1758 N N . ASN A 1 210 ? -11.131 -7.733 28.202 1.00 88.44 210 ASN A N 1
ATOM 1759 C CA . ASN A 1 210 ? -12.012 -8.081 29.316 1.00 88.44 210 ASN A CA 1
ATOM 1760 C C . ASN A 1 210 ? -13.110 -7.031 29.521 1.00 88.44 210 ASN A C 1
ATOM 1762 O O . ASN A 1 210 ? -14.270 -7.401 29.697 1.00 88.44 210 ASN A O 1
ATOM 1766 N N . GLU A 1 211 ? -12.779 -5.740 29.430 1.00 90.94 211 GLU A N 1
ATOM 1767 C CA . GLU A 1 211 ? -13.773 -4.670 29.555 1.00 90.94 211 GLU A CA 1
ATOM 1768 C C . GLU A 1 211 ? -14.758 -4.662 28.377 1.00 90.94 211 GLU A C 1
ATOM 1770 O O . GLU A 1 211 ? -15.968 -4.576 28.581 1.00 90.94 211 GLU A O 1
ATOM 1775 N N . ILE A 1 212 ? -14.277 -4.843 27.140 1.00 91.50 212 ILE A N 1
ATOM 1776 C CA . ILE A 1 212 ? -15.141 -4.976 25.953 1.00 91.50 212 ILE A CA 1
ATOM 1777 C C . ILE A 1 212 ? -16.114 -6.145 26.134 1.00 91.50 212 ILE A C 1
ATOM 1779 O O . ILE A 1 212 ? -17.310 -6.009 25.859 1.00 91.50 212 ILE A O 1
ATOM 1783 N N . ARG A 1 213 ? -15.622 -7.290 26.620 1.00 93.38 213 ARG A N 1
ATOM 1784 C CA . ARG A 1 213 ? -16.454 -8.464 26.898 1.00 93.38 213 ARG A CA 1
ATOM 1785 C C . ARG A 1 213 ? -17.496 -8.161 27.973 1.00 93.38 213 ARG A C 1
ATOM 1787 O O . ARG A 1 213 ? -18.674 -8.432 27.754 1.00 93.38 213 ARG A O 1
ATOM 1794 N N . HIS A 1 214 ? -17.084 -7.551 29.083 1.00 93.88 214 HIS A N 1
ATOM 1795 C CA . HIS A 1 214 ? -17.975 -7.151 30.169 1.00 93.88 214 HIS A CA 1
ATOM 1796 C C . HIS A 1 214 ? -19.086 -6.205 29.684 1.00 93.88 214 HIS A C 1
ATOM 1798 O O . HIS A 1 214 ? -20.265 -6.463 29.935 1.00 93.88 214 HIS A O 1
ATOM 1804 N N . LEU A 1 215 ? -18.744 -5.162 28.920 1.00 94.56 215 LEU A N 1
ATOM 1805 C CA . LEU A 1 215 ? -19.714 -4.240 28.322 1.00 94.56 215 LEU A CA 1
ATOM 1806 C C . LEU A 1 215 ? -20.659 -4.953 27.350 1.00 94.56 215 LEU A C 1
ATOM 1808 O O . LEU A 1 215 ? -21.865 -4.711 27.372 1.00 94.56 215 LEU A O 1
ATOM 1812 N N . THR A 1 216 ? -20.138 -5.873 26.539 1.00 94.62 216 THR A N 1
ATOM 1813 C CA . THR A 1 216 ? -20.939 -6.655 25.587 1.00 94.62 216 THR A CA 1
ATOM 1814 C C . THR A 1 216 ? -21.946 -7.557 26.304 1.00 94.62 216 THR A C 1
ATOM 1816 O O . THR A 1 216 ? -23.111 -7.627 25.904 1.00 94.62 216 THR A O 1
ATOM 1819 N N . ASP A 1 217 ? -21.534 -8.224 27.380 1.00 95.88 217 ASP A N 1
ATOM 1820 C CA . ASP A 1 217 ? -22.410 -9.088 28.174 1.00 95.88 217 ASP A CA 1
ATOM 1821 C C . ASP A 1 217 ? -23.447 -8.267 28.956 1.00 95.88 217 ASP A C 1
ATOM 1823 O O . ASP A 1 217 ? -24.631 -8.616 28.982 1.00 95.88 217 ASP A O 1
ATOM 1827 N N . LYS A 1 218 ? -23.046 -7.113 29.501 1.00 95.75 218 LYS A N 1
ATOM 1828 C CA . LYS A 1 218 ? -23.947 -6.155 30.155 1.00 95.75 218 LYS A CA 1
ATOM 1829 C C . LYS A 1 218 ? -24.998 -5.609 29.185 1.00 95.75 218 LYS A C 1
ATOM 1831 O O . LYS A 1 218 ? -26.182 -5.589 29.517 1.00 95.75 218 LYS A O 1
ATOM 1836 N N . ARG A 1 219 ? -24.592 -5.250 27.963 1.00 95.25 219 ARG A N 1
ATOM 1837 C CA . ARG A 1 219 ? -25.494 -4.829 26.882 1.00 95.25 219 ARG A CA 1
ATOM 1838 C C . ARG A 1 219 ? -26.513 -5.917 26.555 1.00 95.25 219 ARG A C 1
ATOM 1840 O O . ARG A 1 219 ? -27.705 -5.630 26.487 1.00 95.25 219 ARG A O 1
ATOM 1847 N N . LYS A 1 220 ? -26.065 -7.167 26.381 1.00 95.31 220 LYS A N 1
ATOM 1848 C CA . LYS A 1 220 ? -26.960 -8.310 26.128 1.00 95.31 220 LYS A CA 1
ATOM 1849 C C . LYS A 1 220 ? -27.971 -8.482 27.258 1.00 95.31 220 LYS A C 1
ATOM 1851 O O . LYS A 1 220 ? -29.153 -8.652 26.979 1.00 95.31 220 LYS A O 1
ATOM 1856 N N . LYS A 1 221 ? -27.525 -8.389 28.515 1.00 95.88 221 LYS A N 1
ATOM 1857 C CA . LYS A 1 221 ? -28.399 -8.477 29.690 1.00 95.88 221 LYS A CA 1
ATOM 1858 C C . LYS A 1 221 ? -29.474 -7.387 29.684 1.00 95.88 221 LYS A C 1
ATOM 1860 O O . LYS A 1 221 ? -30.652 -7.720 29.772 1.00 95.88 221 LYS A O 1
ATOM 1865 N N . TYR A 1 222 ? -29.095 -6.119 29.513 1.00 93.75 222 TYR A N 1
ATOM 1866 C CA . TYR A 1 222 ? -30.062 -5.018 29.443 1.00 93.75 222 TYR A CA 1
ATOM 1867 C C . TYR A 1 222 ? -31.022 -5.154 28.269 1.00 93.75 222 TYR A C 1
ATOM 1869 O O . TYR A 1 222 ? -32.203 -4.865 28.417 1.00 93.75 222 TYR A O 1
ATOM 1877 N N . ASN A 1 223 ? -30.552 -5.652 27.126 1.00 93.25 223 ASN A N 1
ATOM 1878 C CA . ASN A 1 223 ? -31.420 -5.899 25.985 1.00 93.25 223 ASN A CA 1
ATOM 1879 C C . ASN A 1 223 ? -32.454 -7.003 26.281 1.00 93.25 223 ASN A C 1
ATOM 1881 O O . ASN A 1 223 ? -33.625 -6.853 25.947 1.00 93.25 223 ASN A O 1
ATOM 1885 N N . CYS A 1 224 ? -32.064 -8.084 26.965 1.00 92.69 224 CYS A N 1
ATOM 1886 C CA . CYS A 1 224 ? -33.005 -9.113 27.418 1.00 92.69 224 CYS A CA 1
ATOM 1887 C C . CYS A 1 224 ? -34.028 -8.564 28.427 1.00 92.69 224 CYS A C 1
ATOM 1889 O O . CYS A 1 224 ? -35.218 -8.854 28.305 1.00 92.69 224 CYS A O 1
ATOM 1891 N N . GLU A 1 225 ? -33.586 -7.755 29.397 1.00 92.94 225 GLU A N 1
ATOM 1892 C CA . GLU A 1 225 ? -34.473 -7.096 30.368 1.00 92.94 225 GLU A CA 1
ATOM 1893 C C . GLU A 1 225 ? -35.458 -6.144 29.676 1.00 92.94 225 GLU A C 1
ATOM 1895 O O . GLU A 1 225 ? -36.647 -6.155 29.989 1.00 92.94 225 GLU A O 1
ATOM 1900 N N . LEU A 1 226 ? -34.990 -5.384 28.682 1.00 90.81 226 LEU A N 1
ATOM 1901 C CA . LEU A 1 226 ? -35.815 -4.501 27.862 1.00 90.81 226 LEU A CA 1
ATOM 1902 C C . LEU A 1 226 ? -36.886 -5.291 27.094 1.00 90.81 226 LEU A C 1
ATOM 1904 O O . LEU A 1 226 ? -38.064 -4.938 27.143 1.00 90.81 226 LEU A O 1
ATOM 1908 N N . ILE A 1 227 ? -36.494 -6.384 26.424 1.00 90.56 227 ILE A N 1
ATOM 1909 C CA . ILE A 1 227 ? -37.402 -7.280 25.688 1.00 90.56 227 ILE A CA 1
ATOM 1910 C C . ILE A 1 227 ? -38.480 -7.854 26.617 1.00 90.56 227 ILE A C 1
ATOM 1912 O O . ILE A 1 227 ? -39.648 -7.896 26.232 1.00 90.56 227 ILE A O 1
ATOM 1916 N N . ALA A 1 228 ? -38.114 -8.257 27.837 1.00 89.88 228 ALA A N 1
ATOM 1917 C CA . ALA A 1 228 ? -39.059 -8.759 28.833 1.00 89.88 228 ALA A CA 1
ATOM 1918 C C . ALA A 1 228 ? -40.016 -7.669 29.357 1.00 89.88 228 ALA A C 1
ATOM 1920 O O . ALA A 1 228 ? -41.176 -7.963 29.643 1.00 89.88 228 ALA A O 1
ATOM 1921 N N . LEU A 1 229 ? -39.569 -6.409 29.422 1.00 88.69 229 LEU A N 1
ATOM 1922 C CA . LEU A 1 229 ? -40.374 -5.272 29.885 1.00 88.69 229 LEU A CA 1
ATOM 1923 C C . LEU A 1 229 ? -41.459 -4.846 28.884 1.00 88.69 229 LEU A C 1
ATOM 1925 O O . LEU A 1 229 ? -42.542 -4.425 29.289 1.00 88.69 229 LEU A O 1
ATOM 1929 N N . TYR A 1 230 ? -41.208 -4.967 27.576 1.00 84.00 230 TYR A N 1
ATOM 1930 C CA . TYR A 1 230 ? -42.169 -4.590 26.527 1.00 84.00 230 TYR A CA 1
ATOM 1931 C C . TYR A 1 230 ? -43.584 -5.187 26.701 1.00 84.00 230 TYR A C 1
ATOM 1933 O O . TYR A 1 230 ? -44.562 -4.430 26.650 1.00 84.00 230 TYR A O 1
ATOM 1941 N N . PRO A 1 231 ? -43.757 -6.509 26.900 1.00 87.06 231 PRO A N 1
ATOM 1942 C CA . PRO A 1 231 ? -45.078 -7.090 27.126 1.00 87.06 231 PRO A CA 1
ATOM 1943 C C . PRO A 1 231 ? -45.705 -6.666 28.464 1.00 87.06 231 PRO A C 1
ATOM 1945 O O . PRO A 1 231 ? -46.928 -6.555 28.535 1.00 87.06 231 PRO A O 1
ATOM 1948 N N . GLU A 1 232 ? -44.916 -6.398 29.508 1.00 84.56 232 GLU A N 1
ATOM 1949 C CA . GLU A 1 232 ? -45.423 -5.938 30.812 1.00 84.56 232 GLU A CA 1
ATOM 1950 C C . GLU A 1 232 ? -45.969 -4.507 30.745 1.00 84.56 232 GLU A C 1
ATOM 1952 O O . GLU A 1 232 ? -47.085 -4.252 31.204 1.00 84.56 232 GLU A O 1
ATOM 1957 N N . VAL A 1 233 ? -45.243 -3.602 30.078 1.00 81.12 233 VAL A N 1
ATOM 1958 C CA . VAL A 1 233 ? -45.678 -2.219 29.815 1.00 81.12 233 VAL A CA 1
ATOM 1959 C C . VAL A 1 233 ? -47.010 -2.205 29.064 1.00 81.12 233 VAL A C 1
ATOM 1961 O O . VAL A 1 233 ? -47.915 -1.445 29.410 1.00 81.12 233 VAL A O 1
ATOM 1964 N N . ASN A 1 234 ? -47.161 -3.071 28.056 1.00 80.69 234 ASN A N 1
ATOM 1965 C CA . ASN A 1 234 ? -48.388 -3.159 27.265 1.00 80.69 234 ASN A CA 1
ATOM 1966 C C . ASN A 1 234 ? -49.588 -3.690 28.063 1.00 80.69 234 ASN A C 1
ATOM 1968 O O . ASN A 1 234 ? -50.708 -3.240 27.823 1.00 80.69 234 ASN A O 1
ATOM 1972 N N . LYS A 1 235 ? -49.370 -4.615 29.008 1.00 82.06 235 LYS A N 1
ATOM 1973 C CA . LYS A 1 235 ? -50.430 -5.181 29.861 1.00 82.06 235 LYS A CA 1
ATOM 1974 C C . LYS A 1 235 ? -50.933 -4.210 30.929 1.00 82.06 235 LYS A C 1
ATOM 1976 O O . LYS A 1 235 ? -52.093 -4.299 31.308 1.00 82.06 235 LYS A O 1
ATOM 1981 N N . GLN A 1 236 ? -50.085 -3.306 31.419 1.00 78.12 236 GLN A N 1
ATOM 1982 C CA . GLN A 1 236 ? -50.410 -2.406 32.534 1.00 78.12 236 GLN A CA 1
ATOM 1983 C C . GLN A 1 236 ? -50.874 -1.003 32.100 1.00 78.12 236 GLN A C 1
ATOM 1985 O O . GLN A 1 236 ? -50.965 -0.104 32.935 1.00 78.12 236 GLN A O 1
ATOM 1990 N N . LYS A 1 237 ? -51.187 -0.795 30.812 1.00 73.69 237 LYS A N 1
ATOM 1991 C CA . LYS A 1 237 ? -51.672 0.492 30.279 1.00 73.69 237 LYS A CA 1
ATOM 1992 C C . LYS A 1 237 ? -52.845 1.050 31.099 1.00 73.69 237 LYS A C 1
ATOM 1994 O O . LYS A 1 237 ? -53.843 0.364 31.295 1.00 73.69 237 LYS A O 1
ATOM 1999 N N . GLY A 1 238 ? -52.728 2.308 31.533 1.00 68.31 238 GLY A N 1
ATOM 2000 C CA . GLY A 1 238 ? -53.766 3.016 32.295 1.00 68.31 238 GLY A CA 1
ATOM 2001 C C . GLY A 1 238 ? -53.754 2.782 33.812 1.00 68.31 238 GLY A C 1
ATOM 2002 O O . GLY A 1 238 ? -54.657 3.260 34.490 1.00 68.31 238 GLY A O 1
ATOM 2003 N N . THR A 1 239 ? -52.756 2.071 34.348 1.00 78.00 239 THR A N 1
ATOM 2004 C CA . THR A 1 239 ? -52.538 1.915 35.801 1.00 78.00 239 THR A CA 1
ATOM 2005 C C . THR A 1 239 ? -51.366 2.770 36.286 1.00 78.00 239 THR A C 1
ATOM 2007 O O . THR A 1 239 ? -50.478 3.090 35.497 1.00 78.00 239 THR A O 1
ATOM 2010 N N . ASP A 1 240 ? -51.306 3.079 37.584 1.00 74.75 240 ASP A N 1
ATOM 2011 C CA . ASP A 1 240 ? -50.208 3.868 38.178 1.00 74.75 240 ASP A CA 1
ATOM 2012 C C . ASP A 1 240 ? -48.824 3.230 37.944 1.00 74.75 240 ASP A C 1
ATOM 2014 O O . ASP A 1 240 ? -47.834 3.924 37.720 1.00 74.75 240 ASP A O 1
ATOM 2018 N N . LYS A 1 241 ? -48.762 1.892 37.879 1.00 79.06 241 LYS A N 1
ATOM 2019 C CA . LYS A 1 241 ? -47.536 1.127 37.582 1.00 79.06 241 LYS A CA 1
ATOM 2020 C C . LYS A 1 241 ? -47.042 1.268 36.137 1.00 79.06 241 LYS A C 1
ATOM 2022 O O . LYS A 1 241 ? -45.899 0.928 35.840 1.00 79.06 241 LYS A O 1
ATOM 2027 N N . HIS A 1 242 ? -47.877 1.768 35.225 1.00 79.62 242 HIS A N 1
ATOM 2028 C CA . HIS A 1 242 ? -47.485 1.988 33.833 1.00 79.62 242 HIS A CA 1
ATOM 2029 C C . HIS A 1 242 ? -46.372 3.031 33.711 1.00 79.62 242 HIS A C 1
ATOM 2031 O O . HIS A 1 242 ? -45.454 2.850 32.914 1.00 79.62 242 HIS A O 1
ATOM 2037 N N . ILE A 1 243 ? -46.448 4.097 34.514 1.00 81.19 243 ILE A N 1
ATOM 2038 C CA . ILE A 1 243 ? -45.479 5.199 34.504 1.00 81.19 243 ILE A CA 1
ATOM 2039 C C . ILE A 1 243 ? -44.112 4.687 34.976 1.00 81.19 243 ILE A C 1
ATOM 2041 O O . ILE A 1 243 ? -43.117 4.880 34.285 1.00 81.19 243 ILE A O 1
ATOM 2045 N N . GLU A 1 244 ? -44.080 3.922 36.070 1.00 84.56 244 GLU A N 1
ATOM 2046 C CA . GLU A 1 244 ? -42.853 3.332 36.625 1.00 84.56 244 GLU A CA 1
ATOM 2047 C C . GLU A 1 244 ? -42.162 2.370 35.636 1.00 84.56 244 GLU A C 1
ATOM 2049 O O . GLU A 1 244 ? -40.941 2.393 35.463 1.00 84.56 244 GLU A O 1
ATOM 2054 N N . LEU A 1 245 ? -42.936 1.538 34.927 1.00 85.75 245 LEU A N 1
ATOM 2055 C CA . LEU A 1 245 ? -42.386 0.629 33.915 1.00 85.75 245 LEU A CA 1
ATOM 2056 C C . LEU A 1 245 ? -41.850 1.372 32.682 1.00 85.75 245 LEU A C 1
ATOM 2058 O O . LEU A 1 245 ? -40.862 0.930 32.091 1.00 85.75 245 LEU A O 1
ATOM 2062 N N . ILE A 1 246 ? -42.467 2.493 32.296 1.00 85.62 246 ILE A N 1
ATOM 2063 C CA . ILE A 1 246 ? -41.953 3.358 31.224 1.00 85.62 246 ILE A CA 1
ATOM 2064 C C . ILE A 1 246 ? -40.633 4.002 31.651 1.00 85.62 246 ILE A C 1
ATOM 2066 O O . ILE A 1 246 ? -39.667 3.929 30.896 1.00 85.62 246 ILE A O 1
ATOM 2070 N N . GLU A 1 247 ? -40.548 4.553 32.862 1.00 87.56 247 GLU A N 1
ATOM 2071 C CA . GLU A 1 247 ? -39.309 5.146 33.382 1.00 87.56 247 GLU A CA 1
ATOM 2072 C C . GLU A 1 247 ? -38.165 4.125 33.414 1.00 87.56 247 GLU A C 1
ATOM 2074 O O . GLU A 1 247 ? -37.054 4.399 32.948 1.00 87.56 247 GLU A O 1
ATOM 2079 N N . LYS A 1 248 ? -38.446 2.902 33.883 1.00 89.88 248 LYS A N 1
ATOM 2080 C CA . LYS A 1 248 ? -37.472 1.803 33.891 1.00 89.88 248 LYS A CA 1
ATOM 2081 C C . LYS A 1 248 ? -37.025 1.417 32.480 1.00 89.88 248 LYS A C 1
ATOM 2083 O O . LYS A 1 248 ? -35.839 1.158 32.258 1.00 89.88 248 LYS A O 1
ATOM 2088 N N . LYS A 1 249 ? -37.952 1.390 31.518 1.00 90.19 249 LYS A N 1
ATOM 2089 C CA . LYS A 1 249 ? -37.641 1.146 30.106 1.00 90.19 249 LYS A CA 1
ATOM 2090 C C . LYS A 1 249 ? -36.718 2.237 29.555 1.00 90.19 249 LYS A C 1
ATOM 2092 O O . LYS A 1 249 ? -35.668 1.912 29.008 1.00 90.19 249 LYS A O 1
ATOM 2097 N N . GLU A 1 250 ? -37.068 3.509 29.733 1.00 90.81 250 GLU A N 1
ATOM 2098 C CA . GLU A 1 250 ? -36.255 4.638 29.264 1.00 90.81 250 GLU A CA 1
ATOM 2099 C C . GLU A 1 250 ? -34.855 4.635 29.889 1.00 90.81 250 GLU A C 1
ATOM 2101 O O . GLU A 1 250 ? -33.863 4.962 29.232 1.00 90.81 250 GLU A O 1
ATOM 2106 N N . GLN A 1 251 ? -34.747 4.242 31.160 1.00 93.62 251 GLN A N 1
ATOM 2107 C CA . GLN A 1 251 ? -33.463 4.111 31.837 1.00 93.62 251 GLN A CA 1
ATOM 2108 C C . GLN A 1 251 ? -32.597 3.006 31.215 1.00 93.62 251 GLN A C 1
ATOM 2110 O O . GLN A 1 251 ? -31.406 3.231 30.985 1.00 93.62 251 GLN A O 1
ATOM 2115 N N . LEU A 1 252 ? -33.176 1.841 30.907 1.00 92.31 252 LEU A N 1
ATOM 2116 C CA . LEU A 1 252 ? -32.472 0.752 30.221 1.00 92.31 252 LEU A CA 1
ATOM 2117 C C . LEU A 1 252 ? -32.034 1.159 28.809 1.00 92.31 252 LEU A C 1
ATOM 2119 O O . LEU A 1 252 ? -30.894 0.897 28.430 1.00 92.31 252 LEU A O 1
ATOM 2123 N N . GLU A 1 253 ? -32.886 1.852 28.050 1.00 93.00 253 GLU A N 1
ATOM 2124 C CA . GLU A 1 253 ? -32.537 2.361 26.714 1.00 93.00 253 GLU A CA 1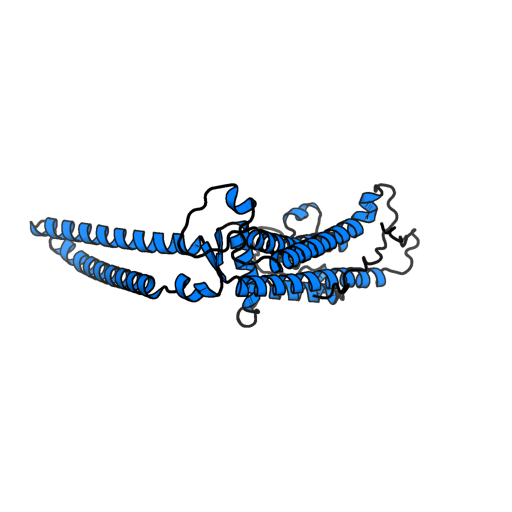
ATOM 2125 C C . GLU A 1 253 ? -31.360 3.343 26.778 1.00 93.00 253 GLU A C 1
ATOM 2127 O O . GLU A 1 253 ? -30.406 3.213 26.009 1.00 93.00 253 GLU A O 1
ATOM 2132 N N . LYS A 1 254 ? -31.359 4.268 27.749 1.00 94.88 254 LYS A N 1
ATOM 2133 C CA . LYS A 1 254 ? -30.228 5.185 27.984 1.00 94.88 254 LYS A CA 1
ATOM 2134 C C . LYS A 1 254 ? -28.936 4.435 28.320 1.00 94.88 254 LYS A C 1
ATOM 2136 O O . LYS A 1 254 ? -27.870 4.812 27.835 1.00 94.88 254 LYS A O 1
ATOM 2141 N N . GLN A 1 255 ? -29.013 3.374 29.126 1.00 95.12 255 GLN A N 1
ATOM 2142 C CA . GLN A 1 255 ? -27.846 2.559 29.482 1.00 95.12 255 GLN A CA 1
ATOM 2143 C C . GLN A 1 255 ? -27.299 1.771 28.288 1.00 95.12 255 GLN A C 1
ATOM 2145 O O . GLN A 1 255 ? -26.084 1.737 28.095 1.00 95.12 255 GLN A O 1
ATOM 2150 N N . ILE A 1 256 ? -28.171 1.176 27.470 1.00 94.75 256 ILE A N 1
ATOM 2151 C CA . ILE A 1 256 ? -27.771 0.486 26.235 1.00 94.75 256 ILE A CA 1
ATOM 2152 C C . ILE A 1 256 ? -27.106 1.477 25.280 1.00 94.75 256 ILE A C 1
ATOM 2154 O O . ILE A 1 256 ? -26.010 1.203 24.797 1.00 94.75 256 ILE A O 1
ATOM 2158 N N . GLN A 1 257 ? -27.705 2.654 25.073 1.00 96.06 257 GLN A N 1
ATOM 2159 C CA . GLN A 1 257 ? -27.135 3.680 24.203 1.00 96.06 257 GLN A CA 1
ATOM 2160 C C . GLN A 1 257 ? -25.758 4.149 24.687 1.00 96.06 257 GLN A C 1
ATOM 2162 O O . GLN A 1 257 ? -24.858 4.370 23.878 1.00 96.06 257 GLN A O 1
ATOM 2167 N N . HIS A 1 258 ? -25.572 4.294 26.001 1.00 96.31 258 HIS A N 1
ATOM 2168 C CA . HIS A 1 258 ? -24.273 4.646 26.568 1.00 96.31 258 HIS A CA 1
ATOM 2169 C C . HIS A 1 258 ? -23.212 3.581 26.259 1.00 96.31 258 HIS A C 1
ATOM 2171 O O . HIS A 1 258 ? -22.128 3.930 25.795 1.00 96.31 258 HIS A O 1
ATOM 2177 N N . ILE A 1 259 ? -23.536 2.297 26.447 1.00 95.94 259 ILE A N 1
ATOM 2178 C CA . ILE A 1 259 ? -22.620 1.192 26.129 1.00 95.94 259 ILE A CA 1
ATOM 2179 C C . ILE A 1 259 ? -22.311 1.153 24.626 1.00 95.94 259 ILE A C 1
ATOM 2181 O O . ILE A 1 259 ? -21.150 1.011 24.243 1.00 95.94 259 ILE A O 1
ATOM 2185 N N . ASP A 1 260 ? -23.321 1.329 23.772 1.00 95.56 260 ASP A N 1
ATOM 2186 C CA . ASP A 1 260 ? -23.148 1.326 22.316 1.00 95.56 260 ASP A CA 1
ATOM 2187 C C . ASP A 1 260 ? -22.228 2.460 21.859 1.00 95.56 260 ASP A C 1
ATOM 2189 O O . ASP A 1 260 ? -21.355 2.241 21.018 1.00 95.56 260 ASP A O 1
ATOM 2193 N N . ASN A 1 261 ? -22.341 3.641 22.473 1.00 96.56 261 ASN A N 1
ATOM 2194 C CA . ASN A 1 261 ? -21.434 4.756 22.213 1.00 96.56 261 ASN A CA 1
ATOM 2195 C C . ASN A 1 261 ? -19.986 4.426 22.614 1.00 96.56 261 ASN A C 1
ATOM 2197 O O . ASN A 1 261 ? -19.071 4.708 21.842 1.00 96.56 261 ASN A O 1
ATOM 2201 N N . GLN A 1 262 ? -19.771 3.802 23.779 1.00 95.38 262 GLN A N 1
ATOM 2202 C CA . GLN A 1 262 ? -18.431 3.410 24.239 1.00 95.38 262 GLN A CA 1
ATOM 2203 C C . GLN A 1 262 ? -17.788 2.366 23.315 1.00 95.38 262 GLN A C 1
ATOM 2205 O O . GLN A 1 262 ? -16.620 2.493 22.939 1.00 95.38 262 GLN A O 1
ATOM 2210 N N . LEU A 1 263 ? -18.550 1.343 22.915 1.00 94.31 263 LEU A N 1
ATOM 2211 C CA . LEU A 1 263 ? -18.074 0.304 21.998 1.00 94.31 263 LEU A CA 1
ATOM 2212 C C . LEU A 1 263 ? -17.780 0.878 20.606 1.00 94.31 263 LEU A C 1
ATOM 2214 O O . LEU A 1 263 ? -16.734 0.577 20.027 1.00 94.31 263 LEU A O 1
ATOM 2218 N N . TYR A 1 264 ? -18.656 1.749 20.099 1.00 94.81 264 TYR A N 1
ATOM 2219 C CA . TYR A 1 264 ? -18.452 2.434 18.826 1.00 94.81 264 TYR A CA 1
ATOM 2220 C C . TYR A 1 264 ? -17.201 3.318 18.843 1.00 94.81 264 TYR A C 1
ATOM 2222 O O . TYR A 1 264 ? -16.406 3.279 17.904 1.00 94.81 264 TYR A O 1
ATOM 2230 N N . GLU A 1 265 ? -16.985 4.097 19.905 1.00 94.19 265 GLU A N 1
ATOM 2231 C CA . GLU A 1 265 ? -15.794 4.939 20.035 1.00 94.19 265 GLU A CA 1
ATOM 2232 C C . GLU A 1 265 ? -14.511 4.097 20.058 1.00 94.19 265 GLU A C 1
ATOM 2234 O O . GLU A 1 265 ? -13.554 4.414 19.345 1.00 94.19 265 GLU A O 1
ATOM 2239 N N . LYS A 1 266 ? -14.508 2.971 20.786 1.00 92.06 266 LYS A N 1
ATOM 2240 C CA . LYS A 1 266 ? -13.376 2.033 20.795 1.00 92.06 266 LYS A CA 1
ATOM 2241 C C . LYS A 1 266 ? -13.073 1.486 19.401 1.00 92.06 266 LYS A C 1
ATOM 2243 O O . LYS A 1 266 ? -11.905 1.466 19.007 1.00 92.06 266 LYS A O 1
ATOM 2248 N N . GLU A 1 267 ? -14.095 1.048 18.668 1.00 91.19 267 GLU A N 1
ATOM 2249 C CA . GLU A 1 267 ? -13.953 0.512 17.309 1.00 91.19 267 GLU A CA 1
ATOM 2250 C C . GLU A 1 267 ? -13.474 1.584 16.319 1.00 91.19 267 GLU A C 1
ATOM 2252 O O . GLU A 1 267 ? -12.586 1.348 15.495 1.00 91.19 267 GLU A O 1
ATOM 2257 N N . LYS A 1 268 ? -14.033 2.791 16.415 1.00 91.81 268 LYS A N 1
ATOM 2258 C CA . LYS A 1 268 ? -13.644 3.934 15.588 1.00 91.81 268 LYS A CA 1
ATOM 2259 C C . LYS A 1 268 ? -12.168 4.280 15.788 1.00 91.81 268 LYS A C 1
ATOM 2261 O O . LYS A 1 268 ? -11.444 4.463 14.808 1.00 91.81 268 LYS A O 1
ATOM 2266 N N . CYS A 1 269 ? -11.717 4.359 17.038 1.00 89.25 269 CYS A N 1
ATOM 2267 C CA . CYS A 1 269 ? -10.339 4.710 17.371 1.00 89.25 269 CYS A CA 1
ATOM 2268 C C . CYS A 1 269 ? -9.349 3.593 17.010 1.00 89.25 269 CYS A C 1
ATOM 2270 O O . CYS A 1 269 ? -8.273 3.897 16.493 1.00 89.25 269 CYS A O 1
ATOM 2272 N N . SER A 1 270 ? -9.708 2.315 17.198 1.00 86.56 270 SER A N 1
ATOM 2273 C CA . SER A 1 270 ? -8.825 1.194 16.835 1.00 86.56 270 SER A CA 1
ATOM 2274 C C . SER A 1 270 ? -8.583 1.104 15.329 1.00 86.56 270 SER A C 1
ATOM 2276 O O . SER A 1 270 ? -7.467 0.836 14.901 1.00 86.56 270 SER A O 1
ATOM 2278 N N . LYS A 1 271 ? -9.588 1.411 14.502 1.00 88.44 271 LYS A N 1
ATOM 2279 C CA . LYS A 1 271 ? -9.450 1.403 13.035 1.00 88.44 271 LYS A CA 1
ATOM 2280 C C . LYS A 1 271 ? -8.638 2.579 12.484 1.00 88.44 271 LYS A C 1
ATOM 2282 O O . LYS A 1 271 ? -8.239 2.545 11.317 1.00 88.44 271 LYS A O 1
ATOM 2287 N N . HIS A 1 272 ? -8.393 3.619 13.283 1.00 88.81 272 HIS A N 1
ATOM 2288 C CA . HIS A 1 272 ? -7.737 4.844 12.825 1.00 88.81 272 HIS A CA 1
ATOM 2289 C C . HIS A 1 272 ? -6.210 4.727 12.733 1.00 88.81 272 HIS A C 1
ATOM 2291 O O . HIS A 1 272 ? -5.597 5.373 11.880 1.00 88.81 272 HIS A O 1
ATOM 2297 N N . THR A 1 273 ? -5.599 3.903 13.590 1.00 91.25 273 THR A N 1
ATOM 2298 C CA . THR A 1 273 ? -4.142 3.753 13.669 1.00 91.25 273 THR A CA 1
ATOM 2299 C C . THR A 1 273 ? -3.739 2.299 13.509 1.00 91.25 273 THR A C 1
ATOM 2301 O O . THR A 1 273 ? -4.217 1.452 14.254 1.00 91.25 273 THR A O 1
ATOM 2304 N N . LEU A 1 274 ? -2.819 2.028 12.587 1.00 92.06 274 LEU A N 1
ATOM 2305 C CA . LEU A 1 274 ? -2.118 0.751 12.514 1.00 92.06 274 LEU A CA 1
ATOM 2306 C C . LEU A 1 274 ? -0.763 0.893 13.209 1.00 92.06 274 LEU A C 1
ATOM 2308 O O . LEU A 1 274 ? 0.022 1.786 12.873 1.00 92.06 274 LEU A O 1
ATOM 2312 N N . ILE A 1 275 ? -0.512 0.028 14.187 1.00 92.25 275 ILE A N 1
ATOM 2313 C CA . ILE A 1 275 ? 0.751 -0.062 14.921 1.00 92.25 275 ILE A CA 1
ATOM 2314 C C . ILE A 1 275 ? 1.468 -1.327 14.456 1.00 92.25 275 ILE A C 1
ATOM 2316 O O . ILE A 1 275 ? 0.858 -2.390 14.382 1.00 92.25 275 ILE A O 1
ATOM 2320 N N . MET A 1 276 ? 2.752 -1.211 14.133 1.00 92.44 276 MET A 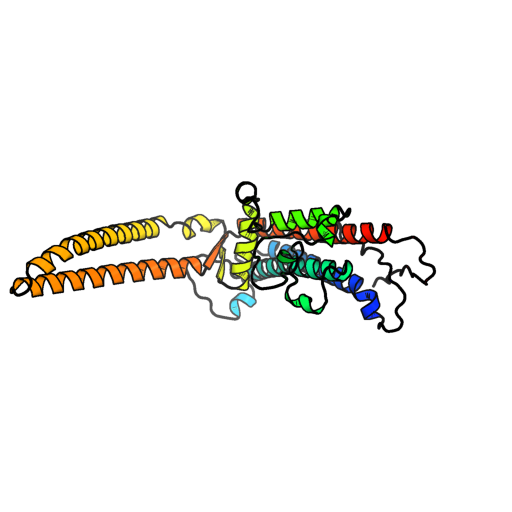N 1
ATOM 2321 C CA . MET A 1 276 ? 3.571 -2.321 13.653 1.00 92.44 276 MET A CA 1
ATOM 2322 C C . MET A 1 276 ? 4.978 -2.229 14.239 1.00 92.44 276 MET A C 1
ATOM 2324 O O . MET A 1 276 ? 5.496 -1.127 14.427 1.00 92.44 276 MET A O 1
ATOM 2328 N N . SER A 1 277 ? 5.610 -3.370 14.519 1.00 93.12 277 SER A N 1
ATOM 2329 C CA . SER A 1 277 ? 7.009 -3.373 14.948 1.00 93.12 277 SER A CA 1
ATOM 2330 C C . SER A 1 277 ? 7.937 -2.930 13.809 1.00 93.12 277 SER A C 1
ATOM 2332 O O . SER A 1 277 ? 7.648 -3.121 12.624 1.00 93.12 277 SER A O 1
ATOM 2334 N N . ASP A 1 278 ? 9.077 -2.337 14.154 1.00 92.25 278 ASP A N 1
ATOM 2335 C CA . ASP A 1 278 ? 10.114 -1.956 13.195 1.00 92.25 278 ASP A CA 1
ATOM 2336 C C . ASP A 1 278 ? 10.627 -3.147 12.378 1.00 92.25 278 ASP A C 1
ATOM 2338 O O . ASP A 1 278 ? 10.844 -3.018 11.168 1.00 92.25 278 ASP A O 1
ATOM 2342 N N . LYS A 1 279 ? 10.754 -4.317 13.010 1.00 90.88 279 LYS A N 1
ATOM 2343 C CA . LYS A 1 279 ? 11.118 -5.576 12.350 1.00 90.88 279 LYS A CA 1
ATOM 2344 C C . LYS A 1 279 ? 10.077 -6.007 11.323 1.00 90.88 279 LYS A C 1
ATOM 2346 O O . LYS A 1 279 ? 10.440 -6.231 10.169 1.00 90.88 279 LYS A O 1
ATOM 2351 N N . ASP A 1 280 ? 8.803 -6.075 11.704 1.00 91.56 280 ASP A N 1
ATOM 2352 C CA . ASP A 1 280 ? 7.736 -6.514 10.796 1.00 91.56 280 ASP A CA 1
ATOM 2353 C C . ASP A 1 280 ? 7.594 -5.557 9.617 1.00 91.56 280 ASP A C 1
ATOM 2355 O O . ASP A 1 280 ? 7.538 -5.990 8.466 1.00 91.56 280 ASP A O 1
ATOM 2359 N N . PHE A 1 281 ? 7.619 -4.250 9.885 1.00 94.50 281 PHE A N 1
ATOM 2360 C CA . PHE A 1 281 ? 7.540 -3.250 8.829 1.00 94.50 281 PHE A CA 1
ATOM 2361 C C . PHE A 1 281 ? 8.726 -3.342 7.864 1.00 94.50 281 PHE A C 1
ATOM 2363 O O . PHE A 1 281 ? 8.540 -3.249 6.651 1.00 94.50 281 PHE A O 1
ATOM 2370 N N . THR A 1 282 ? 9.938 -3.569 8.380 1.00 93.50 282 THR A N 1
ATOM 2371 C CA . THR A 1 282 ? 11.132 -3.753 7.544 1.00 93.50 282 THR A CA 1
ATOM 2372 C C . THR A 1 282 ? 11.007 -4.997 6.668 1.00 93.50 282 THR A C 1
ATOM 2374 O O . THR A 1 282 ? 11.318 -4.924 5.482 1.00 93.50 282 THR A O 1
ATOM 2377 N N . THR A 1 283 ? 10.500 -6.111 7.201 1.00 92.56 283 THR A N 1
ATOM 2378 C CA . THR A 1 283 ? 10.233 -7.327 6.417 1.00 92.56 283 THR A CA 1
ATOM 2379 C C . THR A 1 283 ? 9.277 -7.034 5.263 1.00 92.56 283 THR A C 1
ATOM 2381 O O . THR A 1 283 ? 9.611 -7.304 4.112 1.00 92.56 283 THR A O 1
ATOM 2384 N N . GLN A 1 284 ? 8.139 -6.387 5.537 1.00 93.19 284 GLN A N 1
ATOM 2385 C CA . GLN A 1 284 ? 7.153 -6.042 4.503 1.00 93.19 284 GLN A CA 1
ATOM 2386 C C . GLN A 1 284 ? 7.711 -5.064 3.460 1.00 93.19 284 GLN A C 1
ATOM 2388 O O . GLN A 1 284 ? 7.449 -5.200 2.265 1.00 93.19 284 GLN A O 1
ATOM 2393 N N . LEU A 1 285 ? 8.522 -4.094 3.890 1.00 95.31 285 LEU A N 1
ATOM 2394 C CA . LEU A 1 285 ? 9.190 -3.145 3.001 1.00 95.31 285 LEU A CA 1
ATOM 2395 C C . LEU A 1 285 ? 10.195 -3.835 2.066 1.00 95.31 285 LEU A C 1
ATOM 2397 O O . LEU A 1 285 ? 10.286 -3.471 0.893 1.00 95.31 285 LEU A O 1
ATOM 2401 N N . MET A 1 286 ? 10.933 -4.832 2.558 1.00 94.44 286 MET A N 1
ATOM 2402 C CA . MET A 1 286 ? 11.879 -5.594 1.739 1.00 94.44 286 MET A CA 1
ATOM 2403 C C . MET A 1 286 ? 11.155 -6.521 0.755 1.00 94.44 286 MET A C 1
ATOM 2405 O O . MET A 1 286 ? 11.543 -6.555 -0.413 1.00 94.44 286 MET A O 1
ATOM 2409 N N . THR A 1 287 ? 10.065 -7.174 1.171 1.00 92.25 287 THR A N 1
ATOM 2410 C CA . THR A 1 287 ? 9.184 -7.942 0.271 1.00 92.25 287 THR A CA 1
ATOM 2411 C C . THR A 1 287 ? 8.626 -7.055 -0.844 1.00 92.25 287 THR A C 1
ATOM 2413 O O . THR A 1 287 ? 8.696 -7.406 -2.022 1.00 92.25 287 THR A O 1
ATOM 2416 N N . LEU A 1 288 ? 8.140 -5.855 -0.504 1.00 93.94 288 LEU A N 1
ATOM 2417 C CA . LEU A 1 288 ? 7.684 -4.873 -1.490 1.00 93.94 288 LEU A CA 1
ATOM 2418 C C . LEU A 1 288 ? 8.807 -4.493 -2.470 1.00 93.94 288 LEU A C 1
ATOM 2420 O O . LEU A 1 288 ? 8.589 -4.461 -3.680 1.00 93.94 288 LEU A O 1
ATOM 2424 N N . ALA A 1 289 ? 10.015 -4.224 -1.966 1.00 95.19 289 ALA A N 1
ATOM 2425 C CA . ALA A 1 289 ? 11.160 -3.879 -2.804 1.00 95.19 289 ALA A CA 1
ATOM 2426 C C . ALA A 1 289 ? 11.536 -5.007 -3.781 1.00 95.19 289 ALA A C 1
ATOM 2428 O O . ALA A 1 289 ? 11.918 -4.726 -4.919 1.00 95.19 289 ALA A O 1
ATOM 2429 N N . GLU A 1 290 ? 11.413 -6.269 -3.368 1.00 92.88 290 GLU A N 1
ATOM 2430 C CA . GLU A 1 290 ? 11.638 -7.433 -4.227 1.00 92.88 290 GLU A CA 1
ATOM 2431 C C . GLU A 1 290 ? 10.594 -7.535 -5.344 1.00 92.88 290 GLU A C 1
ATOM 2433 O O . GLU A 1 290 ? 10.962 -7.667 -6.514 1.00 92.88 290 GLU A O 1
ATOM 2438 N N . LEU A 1 291 ? 9.307 -7.391 -5.018 1.00 92.62 291 LEU A N 1
ATOM 2439 C CA . LEU A 1 291 ? 8.234 -7.401 -6.017 1.00 92.62 291 LEU A CA 1
ATOM 2440 C C . LEU A 1 291 ? 8.395 -6.280 -7.046 1.00 92.62 291 LEU A C 1
ATOM 2442 O O . LEU A 1 291 ? 8.250 -6.508 -8.249 1.00 92.62 291 LEU A O 1
ATOM 2446 N N . VAL A 1 292 ? 8.748 -5.076 -6.592 1.00 95.31 292 VAL A N 1
ATOM 2447 C CA . VAL A 1 292 ? 9.010 -3.937 -7.480 1.00 95.31 292 VAL A CA 1
ATOM 2448 C C . VAL A 1 292 ? 10.219 -4.214 -8.366 1.00 95.31 292 VAL A C 1
ATOM 2450 O O . VAL A 1 292 ? 10.149 -4.011 -9.577 1.00 95.31 292 VAL A O 1
ATOM 2453 N N . ARG A 1 293 ? 11.312 -4.742 -7.803 1.00 95.31 293 ARG A N 1
ATOM 2454 C CA . ARG A 1 293 ? 12.494 -5.131 -8.582 1.00 95.31 293 ARG A CA 1
ATOM 2455 C C . ARG A 1 293 ? 12.130 -6.128 -9.681 1.00 95.31 293 ARG A C 1
ATOM 2457 O O . ARG A 1 293 ? 12.518 -5.927 -10.830 1.00 95.31 293 ARG A O 1
ATOM 2464 N N . ASN A 1 294 ? 11.385 -7.177 -9.340 1.00 94.06 294 ASN A N 1
ATOM 2465 C CA . ASN A 1 294 ? 10.957 -8.196 -10.296 1.00 94.06 294 ASN A CA 1
ATOM 2466 C C . ASN A 1 294 ? 10.038 -7.596 -11.368 1.00 94.06 294 ASN A C 1
ATOM 2468 O O . ASN A 1 294 ? 10.202 -7.893 -12.547 1.00 94.06 294 ASN A O 1
ATOM 2472 N N . SER A 1 295 ? 9.158 -6.668 -10.990 1.00 95.06 295 SER A N 1
ATOM 2473 C CA . SER A 1 295 ? 8.286 -5.959 -11.933 1.00 95.06 295 SER A CA 1
ATOM 2474 C C . SER A 1 295 ? 9.067 -5.104 -12.929 1.00 95.06 295 SER A C 1
ATOM 2476 O O . SER A 1 295 ? 8.768 -5.130 -14.119 1.00 95.06 295 SER A O 1
ATOM 2478 N N . ILE A 1 296 ? 10.104 -4.389 -12.484 1.00 95.38 296 ILE A N 1
ATOM 2479 C CA . ILE A 1 296 ? 10.972 -3.602 -13.375 1.00 95.38 296 ILE A CA 1
ATOM 2480 C C . ILE A 1 296 ? 11.727 -4.522 -14.350 1.00 95.38 296 ILE A C 1
ATOM 2482 O O . ILE A 1 296 ? 11.842 -4.211 -15.536 1.00 95.38 296 ILE A O 1
ATOM 2486 N N . ILE A 1 297 ? 12.212 -5.674 -13.871 1.00 93.31 297 ILE A N 1
ATOM 2487 C CA . ILE A 1 297 ? 12.885 -6.679 -14.707 1.00 93.31 297 ILE A CA 1
ATOM 2488 C C . ILE A 1 297 ? 11.919 -7.243 -15.756 1.00 93.31 297 ILE A C 1
ATOM 2490 O O . ILE A 1 297 ? 12.248 -7.277 -16.942 1.00 93.31 297 ILE A O 1
ATOM 2494 N N . TYR A 1 298 ? 10.716 -7.650 -15.346 1.00 94.38 298 TYR A N 1
ATOM 2495 C CA . TYR A 1 298 ? 9.709 -8.178 -16.264 1.00 94.38 298 TYR A CA 1
ATOM 2496 C C . TYR A 1 298 ? 9.206 -7.125 -17.247 1.00 94.38 298 TYR A C 1
ATOM 2498 O O . TYR A 1 298 ? 8.985 -7.461 -18.405 1.00 94.38 298 TYR A O 1
ATOM 2506 N N . LEU A 1 299 ? 9.108 -5.856 -16.844 1.00 94.12 299 LEU A N 1
ATOM 2507 C CA . LEU A 1 299 ? 8.848 -4.757 -17.769 1.00 94.12 299 LEU A CA 1
ATOM 2508 C C . LEU A 1 299 ? 9.927 -4.700 -18.860 1.00 94.12 299 LEU A C 1
ATOM 2510 O O . LEU A 1 299 ? 9.589 -4.746 -20.041 1.00 94.12 299 LEU A O 1
ATOM 2514 N N . SER A 1 300 ? 11.209 -4.672 -18.481 1.00 92.00 300 SER A N 1
ATOM 2515 C CA . SER A 1 300 ? 12.322 -4.621 -19.441 1.00 92.00 300 SER A CA 1
ATOM 2516 C C . SER A 1 300 ? 12.292 -5.803 -20.418 1.00 92.00 300 SER A C 1
ATOM 2518 O O . SER A 1 300 ? 12.310 -5.608 -21.634 1.00 92.00 300 SER A O 1
ATOM 2520 N N . PHE A 1 301 ? 12.131 -7.028 -19.909 1.00 92.12 301 PHE A N 1
ATOM 2521 C CA . PHE A 1 301 ? 12.033 -8.212 -20.762 1.00 92.12 301 PHE A CA 1
ATOM 2522 C C . PHE A 1 301 ? 10.764 -8.249 -21.614 1.00 92.12 301 PHE A C 1
ATOM 2524 O O . PHE A 1 301 ? 10.804 -8.748 -22.737 1.00 92.12 301 PHE A O 1
ATOM 2531 N N . SER A 1 302 ? 9.644 -7.717 -21.117 1.00 91.88 302 SER A N 1
ATOM 2532 C CA . SER A 1 302 ? 8.410 -7.637 -21.897 1.00 91.88 302 SER A CA 1
ATOM 2533 C C . SER A 1 302 ? 8.580 -6.740 -23.119 1.00 91.88 302 SER A C 1
ATOM 2535 O O . SER A 1 302 ? 8.108 -7.104 -24.193 1.00 91.88 302 SER A O 1
ATOM 2537 N N . ILE A 1 303 ? 9.292 -5.621 -22.975 1.00 90.38 303 ILE A N 1
ATOM 2538 C CA . ILE A 1 303 ? 9.589 -4.702 -24.073 1.00 90.38 303 ILE A CA 1
ATOM 2539 C C . ILE A 1 303 ? 10.520 -5.388 -25.074 1.00 90.38 303 ILE A C 1
ATOM 2541 O O . ILE A 1 303 ? 10.182 -5.482 -26.248 1.00 90.38 303 ILE A O 1
ATOM 2545 N N . GLU A 1 304 ? 11.643 -5.936 -24.604 1.00 89.12 304 GLU A N 1
ATOM 2546 C CA . GLU A 1 304 ? 12.633 -6.606 -25.458 1.00 89.12 304 GLU A CA 1
ATOM 2547 C C . GLU A 1 304 ? 12.009 -7.751 -26.276 1.00 89.12 304 GLU A C 1
ATOM 2549 O O . GLU A 1 304 ? 12.246 -7.883 -27.475 1.00 89.12 304 GLU A O 1
ATOM 2554 N N . PHE A 1 305 ? 11.151 -8.555 -25.645 1.00 90.56 305 PHE A N 1
ATOM 2555 C CA . PHE A 1 305 ? 10.452 -9.650 -26.310 1.00 90.56 305 PHE A CA 1
ATOM 2556 C C . PHE A 1 305 ? 9.551 -9.181 -27.459 1.00 90.56 305 PHE A C 1
ATOM 2558 O O . PHE A 1 305 ? 9.436 -9.873 -28.473 1.00 90.56 305 PHE A O 1
ATOM 2565 N N . ASP A 1 306 ? 8.880 -8.041 -27.299 1.00 86.94 306 ASP A N 1
ATOM 2566 C CA . ASP A 1 306 ? 7.987 -7.504 -28.324 1.00 86.94 306 ASP A CA 1
ATOM 2567 C C . ASP A 1 306 ? 8.773 -6.806 -29.440 1.00 86.94 306 ASP A C 1
ATOM 2569 O O . ASP A 1 306 ? 8.460 -6.983 -30.617 1.00 86.94 306 ASP A O 1
ATOM 2573 N N . GLU A 1 307 ? 9.855 -6.103 -29.092 1.00 84.56 307 GLU A N 1
ATOM 2574 C CA . GLU A 1 307 ? 10.788 -5.503 -30.051 1.00 84.56 307 GLU A CA 1
ATOM 2575 C C . GLU A 1 307 ? 11.394 -6.553 -30.990 1.00 84.56 307 GLU A C 1
ATOM 2577 O O . GLU A 1 307 ? 11.388 -6.366 -32.206 1.00 84.56 307 GLU A O 1
ATOM 2582 N N . GLN A 1 308 ? 11.820 -7.705 -30.461 1.00 84.69 308 GLN A N 1
ATOM 2583 C CA . GLN A 1 308 ? 12.362 -8.810 -31.264 1.00 84.69 308 GLN A CA 1
ATOM 2584 C C . GLN A 1 308 ? 11.339 -9.447 -32.216 1.00 84.69 308 GLN A C 1
ATOM 2586 O O . GLN A 1 308 ? 11.716 -10.103 -33.188 1.00 84.69 308 GLN A O 1
ATOM 2591 N N . LYS A 1 309 ? 10.041 -9.289 -31.940 1.00 83.19 309 LYS A N 1
ATOM 2592 C CA . LYS A 1 309 ? 8.954 -9.839 -32.760 1.00 83.19 309 LYS A CA 1
ATOM 2593 C C . LYS A 1 309 ? 8.451 -8.886 -33.832 1.00 83.19 309 LYS A C 1
ATOM 2595 O O . LYS A 1 309 ? 7.660 -9.311 -34.680 1.00 83.19 309 LYS A O 1
ATOM 2600 N N . LYS A 1 310 ? 8.879 -7.622 -33.814 1.00 78.38 310 LYS A N 1
ATOM 2601 C CA . LYS A 1 310 ? 8.538 -6.673 -34.874 1.00 78.38 310 LYS A CA 1
ATOM 2602 C C . LYS A 1 310 ? 9.110 -7.171 -36.211 1.00 78.38 310 LYS A C 1
ATOM 2604 O O . LYS A 1 310 ? 10.223 -7.697 -36.245 1.00 78.38 310 LYS A O 1
ATOM 2609 N N . PRO A 1 311 ? 8.358 -7.049 -37.321 1.00 69.31 311 PRO A N 1
ATOM 2610 C CA . PRO A 1 311 ? 8.819 -7.517 -38.622 1.00 69.31 311 PRO A CA 1
ATOM 2611 C C . PRO A 1 311 ? 10.158 -6.842 -38.988 1.00 69.31 311 PRO A C 1
ATOM 2613 O O . PRO A 1 311 ? 10.258 -5.622 -38.855 1.00 69.31 311 PRO A O 1
ATOM 2616 N N . PRO A 1 312 ? 11.174 -7.584 -39.481 1.00 56.34 312 PRO A N 1
ATOM 2617 C CA . PRO A 1 312 ? 12.545 -7.077 -39.623 1.00 56.34 312 PRO A CA 1
ATOM 2618 C C . PRO A 1 312 ? 12.763 -5.924 -40.612 1.00 56.34 312 PRO A C 1
ATOM 2620 O O . PRO A 1 312 ? 13.901 -5.498 -40.759 1.00 56.34 312 PRO A O 1
ATOM 2623 N N . LYS A 1 313 ? 11.734 -5.480 -41.341 1.00 51.84 313 LYS A N 1
ATOM 2624 C CA . LYS A 1 313 ? 11.741 -4.421 -42.363 1.00 51.84 313 LYS A CA 1
ATOM 2625 C C . LYS A 1 313 ? 10.308 -4.281 -42.883 1.00 51.84 313 LYS A C 1
ATOM 2627 O O . LYS A 1 313 ? 9.905 -5.013 -43.779 1.00 51.84 313 LYS A O 1
ATOM 2632 N N . ASP A 1 314 ? 9.535 -3.358 -42.326 1.00 46.28 314 ASP A N 1
ATOM 2633 C CA . ASP A 1 314 ? 8.533 -2.681 -43.156 1.00 46.28 314 ASP A CA 1
ATOM 2634 C C . ASP A 1 314 ? 9.327 -1.776 -44.115 1.00 46.28 314 ASP A C 1
ATOM 2636 O O . ASP A 1 314 ? 10.346 -1.219 -43.710 1.00 46.28 314 ASP A O 1
ATOM 2640 N N . GLU A 1 315 ? 8.898 -1.596 -45.363 1.00 46.47 315 GLU A N 1
ATOM 2641 C CA . GLU A 1 315 ? 9.549 -0.758 -46.399 1.00 46.47 315 GLU A CA 1
ATOM 2642 C C . GLU A 1 315 ? 9.582 0.759 -46.064 1.00 46.47 315 GLU A C 1
ATOM 2644 O O . GLU A 1 315 ? 9.654 1.623 -46.936 1.00 46.47 315 GLU A O 1
ATOM 2649 N N . ARG A 1 316 ? 9.505 1.115 -44.780 1.00 51.44 316 ARG A N 1
ATOM 2650 C CA . ARG A 1 316 ? 9.457 2.466 -44.223 1.00 51.44 316 ARG A CA 1
ATOM 2651 C C . ARG A 1 316 ? 10.582 2.594 -43.200 1.00 51.44 316 ARG A C 1
ATOM 2653 O O . ARG A 1 316 ? 10.805 1.667 -42.434 1.00 51.44 316 ARG A O 1
ATOM 2660 N N . LEU A 1 317 ? 11.284 3.730 -43.182 1.00 55.38 317 LEU A N 1
ATOM 2661 C CA . LEU A 1 317 ? 12.447 3.984 -42.318 1.00 55.38 317 LEU A CA 1
ATOM 2662 C C . LEU A 1 317 ? 12.151 3.719 -40.823 1.00 55.38 317 LEU A C 1
ATOM 2664 O O . LEU A 1 317 ? 11.650 4.595 -40.114 1.00 55.38 317 LEU A O 1
ATOM 2668 N N . VAL A 1 318 ? 12.476 2.516 -40.345 1.00 56.44 318 VAL A N 1
ATOM 2669 C CA . VAL A 1 318 ? 12.531 2.153 -38.923 1.00 56.44 318 VAL A CA 1
ATOM 2670 C C . VAL A 1 318 ? 13.965 2.378 -38.455 1.00 56.44 318 VAL A C 1
ATOM 2672 O O . VAL A 1 318 ? 14.897 1.819 -39.032 1.00 56.44 318 VAL A O 1
ATOM 2675 N N . TRP A 1 319 ? 14.146 3.213 -37.433 1.00 57.38 319 TRP A N 1
ATOM 2676 C CA . TRP A 1 319 ? 15.462 3.530 -36.878 1.00 57.38 319 TRP A CA 1
ATOM 2677 C C . TRP A 1 319 ? 15.630 2.840 -35.524 1.00 57.38 319 TRP A C 1
ATOM 2679 O O . TRP A 1 319 ? 14.838 3.057 -34.608 1.00 57.38 319 TRP A O 1
ATOM 2689 N N . HIS A 1 320 ? 16.682 2.032 -35.385 1.00 57.12 320 HIS A N 1
ATOM 2690 C CA . HIS A 1 320 ? 17.165 1.597 -34.076 1.00 57.12 320 HIS A CA 1
ATOM 2691 C C . HIS A 1 320 ? 18.048 2.706 -33.516 1.00 57.12 320 HIS A C 1
ATOM 2693 O O . HIS A 1 320 ? 19.083 3.026 -34.102 1.00 57.12 320 HIS A O 1
ATOM 2699 N N . ARG A 1 321 ? 17.620 3.337 -32.422 1.00 61.00 321 ARG A N 1
ATOM 2700 C CA . ARG A 1 321 ? 18.350 4.466 -31.846 1.00 61.00 321 ARG A CA 1
ATOM 2701 C C . ARG A 1 321 ? 19.208 3.997 -30.682 1.00 61.00 321 ARG A C 1
ATOM 2703 O O . ARG A 1 321 ? 18.692 3.497 -29.687 1.00 61.00 321 ARG A O 1
ATOM 2710 N N . GLU A 1 322 ? 20.515 4.206 -30.788 1.00 59.28 322 GLU A N 1
ATOM 2711 C CA . GLU A 1 322 ? 21.393 4.138 -29.624 1.00 59.28 322 GLU A CA 1
ATOM 2712 C C . GLU A 1 322 ? 21.131 5.370 -28.756 1.00 59.28 322 GLU A C 1
ATOM 2714 O O . GLU A 1 322 ? 21.383 6.506 -29.163 1.00 59.28 322 GLU A O 1
ATOM 2719 N N . VAL A 1 323 ? 20.551 5.151 -27.576 1.00 61.44 323 VAL A N 1
ATOM 2720 C CA . VAL A 1 323 ? 20.243 6.235 -26.641 1.00 61.44 323 VAL A CA 1
ATOM 2721 C C . VAL A 1 323 ? 21.551 6.709 -25.997 1.00 61.44 323 VAL A C 1
ATOM 2723 O O . VAL A 1 323 ? 22.214 5.909 -25.327 1.00 61.44 323 VAL A O 1
ATOM 2726 N N . PRO A 1 324 ? 21.943 7.986 -26.168 1.00 58.22 324 PRO A N 1
ATOM 2727 C CA . PRO A 1 324 ? 23.159 8.509 -25.561 1.00 58.22 324 PRO A CA 1
ATOM 2728 C C . PRO A 1 324 ? 23.039 8.479 -24.033 1.00 58.22 324 PRO A C 1
ATOM 2730 O O . PRO A 1 324 ? 22.052 8.947 -23.463 1.00 58.22 324 PRO A O 1
ATOM 2733 N N . ARG A 1 325 ? 24.051 7.915 -23.371 1.00 63.31 325 ARG A N 1
ATOM 2734 C CA . ARG A 1 325 ? 24.128 7.804 -21.907 1.00 63.31 325 ARG A CA 1
ATOM 2735 C C . ARG A 1 325 ? 24.861 9.022 -21.338 1.00 63.31 325 ARG A C 1
ATOM 2737 O O . ARG A 1 325 ? 25.783 9.523 -21.980 1.00 63.31 325 ARG A O 1
ATOM 2744 N N . LYS A 1 326 ? 24.427 9.502 -20.171 1.00 54.47 326 LYS A N 1
ATOM 2745 C CA . LYS A 1 326 ? 25.082 10.595 -19.437 1.00 54.47 326 LYS A CA 1
ATOM 2746 C C . LYS A 1 326 ? 26.147 10.080 -18.487 1.00 54.47 326 LYS A C 1
ATOM 2748 O O . LYS A 1 326 ? 25.924 8.988 -17.916 1.00 54.47 326 LYS A O 1
#